Protein AF-0000000069441309 (afdb_homodimer)

Solvent-accessible surface area (backbone atoms only — not comparable to full-atom values): 20338 Å² total; per-residue (Å²): 132,84,80,79,79,76,80,77,79,79,79,78,77,78,77,76,76,78,80,66,86,68,73,79,73,81,70,79,74,77,76,86,63,78,72,79,57,78,90,57,61,67,66,53,83,46,50,44,64,53,27,37,37,83,42,27,72,28,74,64,52,68,68,59,51,33,61,64,66,56,36,69,45,77,42,81,70,35,43,36,28,40,32,31,33,44,27,26,27,89,88,65,45,44,30,44,37,37,42,38,22,31,49,68,35,47,58,69,58,50,48,55,52,42,46,73,74,63,29,51,70,45,83,42,71,58,95,87,38,69,30,33,35,35,32,49,98,60,57,35,16,31,31,37,34,65,44,92,70,10,22,36,35,32,34,21,25,32,76,62,66,81,56,19,54,61,38,15,47,50,55,50,49,54,44,45,69,71,76,90,134,82,75,78,75,76,77,78,82,76,81,77,78,78,76,78,72,80,80,66,86,66,70,77,73,79,66,78,74,76,77,87,62,78,74,80,58,76,87,59,60,74,66,58,79,52,44,47,64,53,29,35,37,86,42,27,73,27,74,63,52,67,68,60,52,32,60,66,67,57,35,68,46,77,42,81,70,35,42,37,27,40,34,33,33,44,26,26,28,88,88,65,45,46,30,45,36,35,41,38,22,31,49,68,36,47,59,68,58,51,47,54,51,42,45,72,74,62,30,51,69,44,82,42,73,58,95,89,36,68,32,33,36,35,33,50,97,60,55,36,16,32,30,37,32,66,44,92,69,10,22,34,36,32,35,21,25,32,75,62,65,81,57,18,54,62,37,14,46,50,55,50,48,53,45,44,70,71,75,89

Nearest PDB structures (foldseek):
  5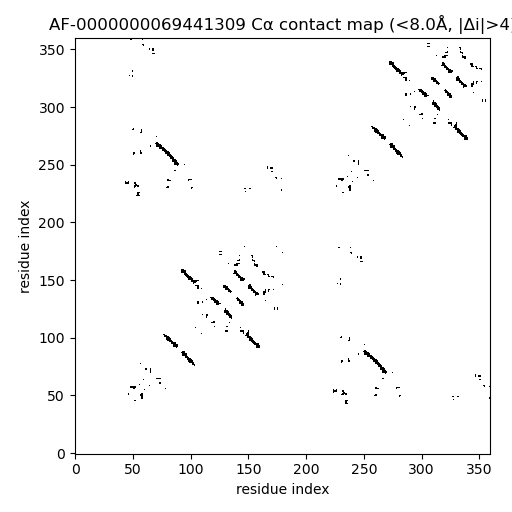kux-assembly1_A  TM=3.269E-01  e=2.178E+00  synthetic construct
  6swd-assembly1_A  TM=4.167E-01  e=4.865E+00  Pyrococcus abyssi GE5
  6th6-assembly1_Ad  TM=4.061E-01  e=5.779E+00  Thermococcus kodakarensis KOD1
  8xcj-assembly1_F  TM=1.817E-01  e=3.867E+00  Escherichia phage Lambda
  5kux-assembly1_A  TM=3.270E-01  e=1.635E+00  synthetic construct

Structure (mmCIF, N/CA/C/O backbone):
data_AF-0000000069441309-model_v1
#
loop_
_entity.id
_entity.type
_entity.pdbx_description
1 polymer 'Lipoprotein LprC'
#
loop_
_atom_site.group_PDB
_atom_site.id
_atom_site.type_symbol
_atom_site.label_atom_id
_atom_site.label_alt_id
_atom_site.label_comp_id
_atom_site.label_asym_id
_atom_site.label_entity_id
_atom_site.label_seq_id
_atom_site.pdbx_PDB_ins_code
_atom_site.Cartn_x
_atom_site.Cartn_y
_atom_site.Cartn_z
_atom_site.occupancy
_atom_site.B_iso_or_equiv
_atom_site.auth_seq_id
_atom_site.auth_comp_id
_atom_site.auth_asym_id
_atom_site.auth_atom_id
_atom_site.pdbx_PDB_model_num
ATOM 1 N N . MET A 1 1 ? -1.212 93.5 16.344 1 28.48 1 MET A N 1
ATOM 2 C CA . MET A 1 1 ? -2.035 92.5 15.727 1 28.48 1 MET A CA 1
ATOM 3 C C . MET A 1 1 ? -1.425 92 14.406 1 28.48 1 MET A C 1
ATOM 5 O O . MET A 1 1 ? -2.127 91.5 13.547 1 28.48 1 MET A O 1
ATOM 9 N N . ARG A 1 2 ? -0.12 92.375 14.188 1 36 2 ARG A N 1
ATOM 10 C CA . ARG A 1 2 ? 0.571 92.188 12.922 1 36 2 ARG A CA 1
ATOM 11 C C . ARG A 1 2 ? 0.601 90.688 12.539 1 36 2 ARG A C 1
ATOM 13 O O . ARG A 1 2 ? 1.015 89.875 13.336 1 36 2 ARG A O 1
ATOM 20 N N . LYS A 1 3 ? -0.136 90.375 11.438 1 36.19 3 LYS A N 1
ATOM 21 C CA . LYS A 1 3 ? -0.518 89.188 10.68 1 36.19 3 LYS A CA 1
ATOM 22 C C . LYS A 1 3 ? 0.705 88.5 10.07 1 36.19 3 LYS A C 1
ATOM 24 O O . LYS A 1 3 ? 1.371 89.062 9.203 1 36.19 3 LYS A O 1
ATOM 29 N N . ILE A 1 4 ? 1.601 87.875 10.938 1 36.09 4 ILE A N 1
ATOM 30 C CA . ILE A 1 4 ? 2.803 87.125 10.602 1 36.09 4 ILE A CA 1
ATOM 31 C C . ILE A 1 4 ? 2.475 86.062 9.539 1 36.09 4 ILE A C 1
ATOM 33 O O . ILE A 1 4 ? 1.644 85.188 9.766 1 36.09 4 ILE A O 1
ATOM 37 N N . PHE A 1 5 ? 2.477 86.375 8.188 1 36.44 5 PHE A N 1
ATOM 38 C CA . PHE A 1 5 ? 2.277 85.625 6.957 1 36.44 5 PHE A CA 1
ATOM 39 C C . PHE A 1 5 ? 3.275 84.5 6.855 1 36.44 5 PHE A C 1
ATOM 41 O O . PHE A 1 5 ? 4.469 84.75 6.637 1 36.44 5 PHE A O 1
ATOM 48 N N . GLY A 1 6 ? 3.303 83.5 7.785 1 34.38 6 GLY A N 1
ATOM 49 C CA . GLY A 1 6 ? 4.246 82.375 7.805 1 34.38 6 GLY A CA 1
ATOM 50 C C . GLY A 1 6 ? 4.27 81.625 6.504 1 34.38 6 GLY A C 1
ATOM 51 O O . GLY A 1 6 ? 3.227 81.188 6.023 1 34.38 6 GLY A O 1
ATOM 52 N N . THR A 1 7 ? 5.133 81.938 5.551 1 37.38 7 THR A N 1
ATOM 53 C CA . THR A 1 7 ? 5.422 81.438 4.23 1 37.38 7 THR A CA 1
ATOM 54 C C . THR A 1 7 ? 5.695 79.938 4.309 1 37.38 7 THR A C 1
ATOM 56 O O . THR A 1 7 ? 6.656 79.5 4.949 1 37.38 7 THR A O 1
ATOM 59 N N . LEU A 1 8 ? 4.672 79 4.422 1 34.06 8 LEU A N 1
ATOM 60 C CA . LEU A 1 8 ? 4.742 77.562 4.488 1 34.06 8 LEU A CA 1
ATOM 61 C C . LEU A 1 8 ? 5.352 77 3.213 1 34.06 8 LEU A C 1
ATOM 63 O O . LEU A 1 8 ? 4.801 77.188 2.123 1 34.06 8 LEU A O 1
ATOM 67 N N . ALA A 1 9 ? 6.688 77 3.057 1 34.69 9 ALA A N 1
ATOM 68 C CA . ALA A 1 9 ? 7.461 76.438 1.959 1 34.69 9 ALA A CA 1
ATOM 69 C C . ALA A 1 9 ? 7.07 75 1.709 1 34.69 9 ALA A C 1
ATOM 71 O O . ALA A 1 9 ? 7.152 74.188 2.613 1 34.69 9 ALA A O 1
ATOM 72 N N . ALA A 1 10 ? 6.199 74.688 0.754 1 33.31 10 ALA A N 1
ATOM 73 C CA . ALA A 1 10 ? 5.645 73.375 0.26 1 33.31 10 ALA A CA 1
ATOM 74 C C . ALA A 1 10 ? 6.727 72.562 -0.369 1 33.31 10 ALA A C 1
ATOM 76 O O . ALA A 1 10 ? 7.332 72.938 -1.374 1 33.31 10 ALA A O 1
ATOM 77 N N . VAL A 1 11 ? 7.602 71.875 0.407 1 33.38 11 VAL A N 1
ATOM 78 C CA . VAL A 1 11 ? 8.617 70.938 -0.04 1 33.38 11 VAL A CA 1
ATOM 79 C C . VAL A 1 11 ? 8.008 69.938 -1.021 1 33.38 11 VAL A C 1
ATOM 81 O O . VAL A 1 11 ? 7.074 69.188 -0.672 1 33.38 11 VAL A O 1
ATOM 84 N N . LEU A 1 12 ? 8.016 70.188 -2.322 1 31.84 12 LEU A N 1
ATOM 85 C CA . LEU A 1 12 ? 7.598 69.375 -3.455 1 31.84 12 LEU A CA 1
ATOM 86 C C . LEU A 1 12 ? 8.406 68.062 -3.523 1 31.84 12 LEU A C 1
ATOM 88 O O . LEU A 1 12 ? 9.586 68.062 -3.865 1 31.84 12 LEU A O 1
ATOM 92 N N . LEU A 1 13 ? 8.273 67.125 -2.523 1 31.86 13 LEU A N 1
ATOM 93 C CA . LEU A 1 13 ? 8.922 65.812 -2.568 1 31.86 13 LEU A CA 1
ATOM 94 C C . LEU A 1 13 ? 8.617 65.125 -3.885 1 31.86 13 LEU A C 1
ATOM 96 O O . LEU A 1 13 ? 7.473 64.75 -4.156 1 31.86 13 LEU A O 1
ATOM 100 N N . LEU A 1 14 ? 9.391 65.375 -4.918 1 29.14 14 LEU A N 1
ATOM 101 C CA . LEU A 1 14 ? 9.414 64.688 -6.223 1 29.14 14 LEU A CA 1
ATOM 102 C C . LEU A 1 14 ? 9.539 63.219 -6.078 1 29.14 14 LEU A C 1
ATOM 104 O O . LEU A 1 14 ? 10.57 62.719 -5.633 1 29.14 14 LEU A O 1
ATOM 108 N N . LEU A 1 15 ? 8.414 62.438 -5.773 1 31.36 15 LEU A N 1
ATOM 109 C CA . LEU A 1 15 ? 8.305 60.969 -5.719 1 31.36 15 LEU A CA 1
ATOM 110 C C . LEU A 1 15 ? 8.719 60.344 -7.047 1 31.36 15 LEU A C 1
ATOM 112 O O . LEU A 1 15 ? 8.016 60.469 -8.047 1 31.36 15 LEU A O 1
ATOM 116 N N . ALA A 1 16 ? 9.93 60.406 -7.457 1 32.41 16 ALA A N 1
ATOM 117 C CA . ALA A 1 16 ? 10.422 59.719 -8.641 1 32.41 16 ALA A CA 1
ATOM 118 C C . ALA A 1 16 ? 9.945 58.281 -8.672 1 32.41 16 ALA A C 1
ATOM 120 O O . ALA A 1 16 ? 10.133 57.531 -7.703 1 32.41 16 ALA A O 1
ATOM 121 N N . ALA A 1 17 ? 8.984 57.906 -9.539 1 33.59 17 ALA A N 1
ATOM 122 C CA . ALA A 1 17 ? 8.312 56.656 -9.859 1 33.59 17 ALA A CA 1
ATOM 123 C C . ALA A 1 17 ? 9.305 55.625 -10.383 1 33.59 17 ALA A C 1
ATOM 125 O O . ALA A 1 17 ? 10.008 55.875 -11.367 1 33.59 17 ALA A O 1
ATOM 126 N N . PRO A 1 18 ? 10.031 54.875 -9.586 1 34.03 18 PRO A N 1
ATOM 127 C CA . PRO A 1 18 ? 10.898 53.844 -10.156 1 34.03 18 PRO A CA 1
ATOM 128 C C . PRO A 1 18 ? 10.211 53.031 -11.242 1 34.03 18 PRO A C 1
ATOM 130 O O . PRO A 1 18 ? 9.023 52.688 -11.117 1 34.03 18 PRO A O 1
ATOM 133 N N . THR A 1 19 ? 10.406 53.312 -12.469 1 34.91 19 THR A N 1
ATOM 134 C CA . THR A 1 19 ? 9.977 52.562 -13.648 1 34.91 19 THR A CA 1
ATOM 135 C C . THR A 1 19 ? 10.367 51.094 -13.523 1 34.91 19 THR A C 1
ATOM 137 O O . THR A 1 19 ? 11.539 50.75 -13.656 1 34.91 19 THR A O 1
ATOM 140 N N . GLY A 1 20 ? 10.039 50.406 -12.438 1 27.98 20 GLY A N 1
ATOM 141 C CA . GLY A 1 20 ? 10.352 49 -12.281 1 27.98 20 GLY A CA 1
ATOM 142 C C . GLY A 1 20 ? 10.031 48.188 -13.516 1 27.98 20 GLY A C 1
ATOM 143 O O . GLY A 1 20 ? 9.25 48.594 -14.367 1 27.98 20 GLY A O 1
ATOM 144 N N . CYS A 1 21 ? 10.898 47.375 -14.023 1 29.73 21 CYS A N 1
ATOM 145 C CA . CYS A 1 21 ? 10.914 46.281 -15.008 1 29.73 21 CYS A CA 1
ATOM 146 C C . CYS A 1 21 ? 9.617 45.469 -14.945 1 29.73 21 CYS A C 1
ATOM 148 O O . CYS A 1 21 ? 9.516 44.531 -14.164 1 29.73 21 CYS A O 1
ATOM 150 N N . ALA A 1 22 ? 8.438 46.031 -14.758 1 28.55 22 ALA A N 1
ATOM 151 C CA . ALA A 1 22 ? 7.238 45.188 -14.742 1 28.55 22 ALA A CA 1
ATOM 152 C C . ALA A 1 22 ? 7.055 44.469 -16.078 1 28.55 22 ALA A C 1
ATOM 154 O O . ALA A 1 22 ? 6.668 45.094 -17.078 1 28.55 22 ALA A O 1
ATOM 155 N N . HIS A 1 23 ? 7.996 43.969 -16.625 1 30.02 23 HIS A N 1
ATOM 156 C CA . HIS A 1 23 ? 7.512 43.281 -17.828 1 30.02 23 HIS A CA 1
ATOM 157 C C . HIS A 1 23 ? 6.305 42.406 -17.5 1 30.02 23 HIS A C 1
ATOM 159 O O . HIS A 1 23 ? 6.285 41.719 -16.484 1 30.02 23 HIS A O 1
ATOM 165 N N . THR A 1 24 ? 5.121 42.75 -18.047 1 29.2 24 THR A N 1
ATOM 166 C CA . THR A 1 24 ? 3.82 42.125 -18.141 1 29.2 24 THR A CA 1
ATOM 167 C C . THR A 1 24 ? 3.975 40.656 -18.641 1 29.2 24 THR A C 1
ATOM 169 O O . THR A 1 24 ? 4.461 40.438 -19.734 1 29.2 24 THR A O 1
ATOM 172 N N . VAL A 1 25 ? 4.668 39.812 -17.969 1 27.02 25 VAL A N 1
ATOM 173 C CA . VAL A 1 25 ? 4.496 38.438 -18.422 1 27.02 25 VAL A CA 1
ATOM 174 C C . VAL A 1 25 ? 3.012 38.125 -18.578 1 27.02 25 VAL A C 1
ATOM 176 O O . VAL A 1 25 ? 2.219 38.375 -17.672 1 27.02 25 VAL A O 1
ATOM 179 N N . ASP A 1 26 ? 2.393 38.219 -19.703 1 27.91 26 ASP A N 1
ATOM 180 C CA . ASP A 1 26 ? 1.064 37.875 -20.188 1 27.91 26 ASP A CA 1
ATOM 181 C C . ASP A 1 26 ? 0.668 36.469 -19.75 1 27.91 26 ASP A C 1
ATOM 183 O O . ASP A 1 26 ? 0.922 35.5 -20.469 1 27.91 26 ASP A O 1
ATOM 187 N N . GLY A 1 27 ? 1.172 35.938 -18.703 1 26.78 27 GLY A N 1
ATOM 188 C CA . GLY A 1 27 ? 0.699 34.594 -18.406 1 26.78 27 GLY A CA 1
ATOM 189 C C . GLY A 1 27 ? -0.802 34.531 -18.188 1 26.78 27 GLY A C 1
ATOM 190 O O . GLY A 1 27 ? -1.372 35.375 -17.484 1 26.78 27 GLY A O 1
ATOM 191 N N . THR A 1 28 ? -1.615 34.188 -19.188 1 26.39 28 THR A N 1
ATOM 192 C CA . THR A 1 28 ? -3.062 34 -19.188 1 26.39 28 THR A CA 1
ATOM 193 C C . THR A 1 28 ? -3.518 33.281 -17.922 1 26.39 28 THR A C 1
ATOM 195 O O . THR A 1 28 ? -3.094 32.156 -17.672 1 26.39 28 THR A O 1
ATOM 198 N N . ALA A 1 29 ? -3.953 33.969 -16.984 1 25.92 29 ALA A N 1
ATOM 199 C CA . ALA A 1 29 ? -4.531 33.5 -15.711 1 25.92 29 ALA A CA 1
ATOM 200 C C . ALA A 1 29 ? -5.773 32.656 -15.953 1 25.92 29 ALA A C 1
ATOM 202 O O . ALA A 1 29 ? -6.75 33.125 -16.547 1 25.92 29 ALA A O 1
ATOM 203 N N . VAL A 1 30 ? -5.645 31.453 -16.375 1 25.25 30 VAL A N 1
ATOM 204 C CA . VAL A 1 30 ? -6.891 30.703 -16.469 1 25.25 30 VAL A CA 1
ATOM 205 C C . VAL A 1 30 ? -7.652 30.812 -15.156 1 25.25 30 VAL A C 1
ATOM 207 O O . VAL A 1 30 ? -7.059 30.734 -14.078 1 25.25 30 VAL A O 1
ATOM 210 N N . ALA A 1 31 ? -8.836 31.375 -15.141 1 22.78 31 ALA A N 1
ATOM 211 C CA . ALA A 1 31 ? -9.836 31.719 -14.133 1 22.78 31 ALA A CA 1
ATOM 212 C C . ALA A 1 31 ? -10.102 30.531 -13.211 1 22.78 31 ALA A C 1
ATOM 214 O O . ALA A 1 31 ? -10.211 29.391 -13.664 1 22.78 31 ALA A O 1
ATOM 215 N N . PRO A 1 32 ? -10.023 30.688 -11.852 1 23.64 32 PRO A N 1
ATOM 216 C CA . PRO A 1 32 ? -10.297 29.75 -10.766 1 23.64 32 PRO A CA 1
ATOM 217 C C . PRO A 1 32 ? -11.688 29.125 -10.859 1 23.64 32 PRO A C 1
ATOM 219 O O . PRO A 1 32 ? -12.023 28.234 -10.07 1 23.64 32 PRO A O 1
ATOM 222 N N . GLY A 1 33 ? -12.719 29.797 -11.359 1 24.39 33 GLY A N 1
ATOM 223 C CA . GLY A 1 33 ? -14.125 29.594 -11.062 1 24.39 33 GLY A CA 1
ATOM 224 C C . GLY A 1 33 ? -14.641 28.234 -11.508 1 24.39 33 GLY A C 1
ATOM 225 O O . GLY A 1 33 ? -15.844 27.969 -11.422 1 24.39 33 GLY A O 1
ATOM 226 N N . GLU A 1 34 ? -14.211 27.719 -12.516 1 28.48 34 GLU A N 1
ATOM 227 C CA . GLU A 1 34 ? -15.281 26.828 -12.961 1 28.48 34 GLU A CA 1
ATOM 228 C C . GLU A 1 34 ? -15.711 25.875 -11.852 1 28.48 34 GLU A C 1
ATOM 230 O O . GLU A 1 34 ? -14.875 25.375 -11.102 1 28.48 34 GLU A O 1
ATOM 235 N N . GLY A 1 35 ? -17 26 -11.43 1 25.3 35 GLY A N 1
ATOM 236 C CA . GLY A 1 35 ? -17.891 25.484 -10.391 1 25.3 35 GLY A CA 1
ATOM 237 C C . GLY A 1 35 ? -17.672 24.016 -10.078 1 25.3 35 GLY A C 1
ATOM 238 O O . GLY A 1 35 ? -17.641 23.188 -10.984 1 25.3 35 GLY A O 1
ATOM 239 N N . LEU A 1 36 ? -16.969 23.812 -9.055 1 27.06 36 LEU A N 1
ATOM 240 C CA . LEU A 1 36 ? -16.891 22.516 -8.414 1 27.06 36 LEU A CA 1
ATOM 241 C C . LEU A 1 36 ? -18.281 21.969 -8.125 1 27.06 36 LEU A C 1
ATOM 243 O O . LEU A 1 36 ? -18.953 22.422 -7.207 1 27.06 36 LEU A O 1
ATOM 247 N N . SER A 1 37 ? -19.219 22 -9.156 1 26.78 37 SER A N 1
ATOM 248 C CA . SER A 1 37 ? -20.578 21.484 -8.961 1 26.78 37 SER A CA 1
ATOM 249 C C . SER A 1 37 ? -20.594 20.359 -7.934 1 26.78 37 SER A C 1
ATOM 251 O O . SER A 1 37 ? -19.594 19.656 -7.758 1 26.78 37 SER A O 1
ATOM 253 N N . SER A 1 38 ? -21.672 20.391 -6.961 1 28.62 38 SER A N 1
ATOM 254 C CA . SER A 1 38 ? -22.219 19.594 -5.879 1 28.62 38 SER A CA 1
ATOM 255 C C . SER A 1 38 ? -22.047 18.094 -6.152 1 28.62 38 SER A C 1
ATOM 257 O O . SER A 1 38 ? -22.125 17.281 -5.23 1 28.62 38 SER A O 1
ATOM 259 N N . ASN A 1 39 ? -22.641 17.734 -7.289 1 28.7 39 ASN A N 1
ATOM 260 C CA . ASN A 1 39 ? -22.641 16.344 -7.699 1 28.7 39 ASN A CA 1
ATOM 261 C C . ASN A 1 39 ? -21.266 15.711 -7.555 1 28.7 39 ASN A C 1
ATOM 263 O O . ASN A 1 39 ? -20.984 14.656 -8.133 1 28.7 39 ASN A O 1
ATOM 267 N N . GLU A 1 40 ? -20.359 16.5 -7.148 1 30.62 40 GLU A N 1
ATOM 268 C CA . GLU A 1 40 ? -18.938 16.266 -6.926 1 30.62 40 GLU A CA 1
ATOM 269 C C . GLU A 1 40 ? -18.703 15.391 -5.703 1 30.62 40 GLU A C 1
ATOM 271 O O . GLU A 1 40 ? -18.406 15.891 -4.617 1 30.62 40 GLU A O 1
ATOM 276 N N . ARG A 1 41 ? -19.875 14.82 -5.375 1 29.05 41 ARG A N 1
ATOM 277 C CA . ARG A 1 41 ? -19.797 13.617 -4.559 1 29.05 41 ARG A CA 1
ATOM 278 C C . ARG A 1 41 ? -18.359 13.102 -4.484 1 29.05 41 ARG A C 1
ATOM 280 O O . ARG A 1 41 ? -17.703 12.914 -5.512 1 29.05 41 ARG A O 1
ATOM 287 N N . GLY A 1 42 ? -17.672 13.477 -3.484 1 29.33 42 GLY A N 1
ATOM 288 C CA . GLY A 1 42 ? -16.312 13.125 -3.096 1 29.33 42 GLY A CA 1
ATOM 289 C C . GLY A 1 42 ? -15.875 11.773 -3.637 1 29.33 42 GLY A C 1
ATOM 290 O O . GLY A 1 42 ? -16.672 10.836 -3.693 1 29.33 42 GLY A O 1
ATOM 291 N N . GLU A 1 43 ? -14.891 11.727 -4.477 1 32.97 43 GLU A N 1
ATOM 292 C CA . GLU A 1 43 ? -14.133 10.656 -5.129 1 32.97 43 GLU A CA 1
ATOM 293 C C . GLU A 1 43 ? -13.898 9.484 -4.18 1 32.97 43 GLU A C 1
ATOM 295 O O . GLU A 1 43 ? -12.867 8.82 -4.254 1 32.97 43 GLU A O 1
ATOM 300 N N . ASN A 1 44 ? -14.383 9.492 -3.1 1 34.75 44 ASN A N 1
ATOM 301 C CA . ASN A 1 44 ? -14.312 8.352 -2.193 1 34.75 44 ASN A CA 1
ATOM 302 C C . ASN A 1 44 ? -14.672 7.047 -2.904 1 34.75 44 ASN A C 1
ATOM 304 O O . ASN A 1 44 ? -14.555 5.965 -2.324 1 34.75 44 ASN A O 1
ATOM 308 N N . ASP A 1 45 ? -15.734 7.18 -3.658 1 40.19 45 ASP A N 1
ATOM 309 C CA . ASP A 1 45 ? -16.109 6.086 -4.551 1 40.19 45 ASP A CA 1
ATOM 310 C C . ASP A 1 45 ? -14.914 5.605 -5.363 1 40.19 45 ASP A C 1
ATOM 312 O O . ASP A 1 45 ? -15.062 4.754 -6.242 1 40.19 45 ASP A O 1
ATOM 316 N N . LYS A 1 46 ? -13.922 6.5 -5.379 1 39.88 46 LYS A N 1
ATOM 317 C CA . LYS A 1 46 ? -12.789 6.395 -6.297 1 39.88 46 LYS A CA 1
ATOM 318 C C . LYS A 1 46 ? -11.805 5.324 -5.836 1 39.88 46 LYS A C 1
ATOM 320 O O . LYS A 1 46 ? -10.727 5.168 -6.414 1 39.88 46 LYS A O 1
ATOM 325 N N . LEU A 1 47 ? -11.727 5.207 -4.504 1 46.44 47 LEU A N 1
ATOM 326 C CA . LEU A 1 47 ? -10.625 4.254 -4.363 1 46.44 47 LEU A CA 1
ATOM 327 C C . LEU A 1 47 ? -10.836 3.047 -5.273 1 46.44 47 LEU A C 1
ATOM 329 O O . LEU A 1 47 ? -11.891 2.408 -5.234 1 46.44 47 LEU A O 1
ATOM 333 N N . ASP A 1 48 ? -10.305 3.176 -6.426 1 57.62 48 ASP A N 1
ATOM 334 C CA . ASP A 1 48 ? -10.281 2.264 -7.566 1 57.62 48 ASP A CA 1
ATOM 335 C C . ASP A 1 48 ? -10.234 0.809 -7.102 1 57.62 48 ASP A C 1
ATOM 337 O O . ASP A 1 48 ? -9.602 0.493 -6.094 1 57.62 48 ASP A O 1
ATOM 341 N N . PRO A 1 49 ? -11.25 0.101 -7.395 1 70.12 49 PRO A N 1
ATOM 342 C CA . PRO A 1 49 ? -11.281 -1.339 -7.133 1 70.12 49 PRO A CA 1
ATOM 343 C C . PRO A 1 49 ? -9.914 -1.997 -7.273 1 70.12 49 PRO A C 1
ATOM 345 O O . PRO A 1 49 ? -9.75 -3.174 -6.941 1 70.12 49 PRO A O 1
ATOM 348 N N . TYR A 1 50 ? -8.883 -1.152 -7.492 1 80.19 50 TYR A N 1
ATOM 349 C CA . TYR A 1 50 ? -7.582 -1.748 -7.77 1 80.19 50 TYR A CA 1
ATOM 350 C C . TYR A 1 50 ? -6.699 -1.728 -6.531 1 80.19 50 TYR A C 1
ATOM 352 O O . TYR A 1 50 ? -5.707 -2.455 -6.457 1 80.19 50 TYR A O 1
ATOM 360 N N . GLY A 1 51 ? -7.105 -0.774 -5.734 1 73.12 51 GLY A N 1
ATOM 361 C CA . GLY A 1 51 ? -6.328 -0.702 -4.508 1 73.12 51 GLY A CA 1
ATOM 362 C C . GLY A 1 51 ? -6.812 -1.663 -3.438 1 73.12 51 GLY A C 1
ATOM 363 O O . GLY A 1 51 ? -6.918 -2.867 -3.68 1 73.12 51 GLY A O 1
ATOM 364 N N . PHE A 1 52 ? -6.957 -1.118 -2.332 1 63.47 52 PHE A N 1
ATOM 365 C CA . PHE A 1 52 ? -7.5 -1.903 -1.23 1 63.47 52 PHE A CA 1
ATOM 366 C C . PHE A 1 52 ? -9 -1.686 -1.099 1 63.47 52 PHE A C 1
ATOM 368 O O . PHE A 1 52 ? -9.469 -0.545 -1.092 1 63.47 52 PHE A O 1
ATOM 375 N N . ALA A 1 53 ? -9.789 -2.746 -1.43 1 59.38 53 ALA A N 1
ATOM 376 C CA . ALA A 1 53 ? -11.234 -2.627 -1.231 1 59.38 53 ALA A CA 1
ATOM 377 C C . ALA A 1 53 ? -11.781 -3.826 -0.462 1 59.38 53 ALA A C 1
ATOM 379 O O . ALA A 1 53 ? -11.352 -4.961 -0.68 1 59.38 53 ALA A O 1
ATOM 380 N N . ASN A 1 54 ? -12.672 -3.506 0.366 1 56.59 54 ASN A N 1
ATOM 381 C CA . ASN A 1 54 ? -13.398 -4.535 1.101 1 56.59 54 ASN A CA 1
ATOM 382 C C . ASN A 1 54 ? -12.453 -5.5 1.805 1 56.59 54 ASN A C 1
ATOM 384 O O . ASN A 1 54 ? -12.633 -6.719 1.731 1 56.59 54 ASN A O 1
ATOM 388 N N . GLY A 1 55 ? -11.344 -5.023 2.357 1 58.59 55 GLY A N 1
ATOM 389 C CA . GLY A 1 55 ? -10.414 -5.84 3.115 1 58.59 55 GLY A CA 1
ATOM 390 C C . GLY A 1 55 ? -9.492 -6.66 2.236 1 58.59 55 GLY A C 1
ATOM 391 O O . GLY A 1 55 ? -8.797 -7.555 2.723 1 58.59 55 GLY A O 1
ATOM 392 N N . GLN A 1 56 ? -9.633 -6.508 1.04 1 64.12 56 GLN A N 1
ATOM 393 C CA . GLN A 1 56 ? -8.836 -7.301 0.104 1 64.12 56 GLN A CA 1
ATOM 394 C C . GLN A 1 56 ? -7.848 -6.422 -0.656 1 64.12 56 GLN A C 1
ATOM 396 O O . GLN A 1 56 ? -8.172 -5.301 -1.042 1 64.12 56 GLN A O 1
ATOM 401 N N . CYS A 1 57 ? -6.707 -7.016 -0.63 1 75.81 57 CYS A N 1
ATOM 402 C CA . CYS A 1 57 ? -5.711 -6.379 -1.486 1 75.81 57 CYS A CA 1
ATOM 403 C C . CYS A 1 57 ? -5.98 -6.688 -2.955 1 75.81 57 CYS A C 1
ATOM 405 O O . CYS A 1 57 ? -5.875 -7.84 -3.381 1 75.81 57 CYS A O 1
ATOM 407 N N . GLY A 1 58 ? -6.332 -5.629 -3.668 1 78.44 58 GLY A N 1
ATOM 408 C CA . GLY A 1 58 ? -6.727 -5.832 -5.051 1 78.44 58 GLY A CA 1
ATOM 409 C C . GLY A 1 58 ? -8.109 -6.438 -5.195 1 78.44 58 GLY A C 1
ATOM 410 O O . GLY A 1 58 ? -8.75 -6.777 -4.199 1 78.44 58 GLY A O 1
ATOM 411 N N . PRO A 1 59 ? -8.516 -6.594 -6.391 1 82.94 59 PRO A N 1
ATOM 412 C CA . PRO A 1 59 ? -9.922 -6.945 -6.598 1 82.94 59 PRO A CA 1
ATOM 413 C C . PRO A 1 59 ? -10.156 -8.453 -6.609 1 82.94 59 PRO A C 1
ATOM 415 O O . PRO A 1 59 ? -11.305 -8.906 -6.617 1 82.94 59 PRO A O 1
ATOM 418 N N . LEU A 1 60 ? -9.102 -9.227 -6.625 1 88.88 60 LEU A N 1
ATOM 419 C CA . LEU A 1 60 ? -9.305 -10.664 -6.707 1 88.88 60 LEU A CA 1
ATOM 420 C C . LEU A 1 60 ? -9.367 -11.281 -5.312 1 88.88 60 LEU A C 1
ATOM 422 O O . LEU A 1 60 ? -8.57 -10.93 -4.438 1 88.88 60 LEU A O 1
ATOM 426 N N . ASP A 1 61 ? -10.305 -12.203 -5.133 1 84.62 61 ASP A N 1
ATOM 427 C CA . ASP A 1 61 ? -10.297 -12.977 -3.895 1 84.62 61 ASP A CA 1
ATOM 428 C C . ASP A 1 61 ? -9.25 -14.086 -3.943 1 84.62 61 ASP A C 1
ATOM 430 O O . ASP A 1 61 ? -8.758 -14.438 -5.02 1 84.62 61 ASP A O 1
ATOM 434 N N . GLU A 1 62 ? -9.016 -14.672 -2.791 1 86.12 62 GLU A N 1
ATOM 435 C CA . GLU A 1 62 ? -7.965 -15.68 -2.709 1 86.12 62 GLU A CA 1
ATOM 436 C C . GLU A 1 62 ? -8.352 -16.938 -3.475 1 86.12 62 GLU A C 1
ATOM 438 O O . GLU A 1 62 ? -7.492 -17.625 -4.043 1 86.12 62 GLU A O 1
ATOM 443 N N . LYS A 1 63 ? -9.664 -17.219 -3.471 1 90.31 63 LYS A N 1
ATOM 444 C CA . LYS A 1 63 ? -10.109 -18.406 -4.207 1 90.31 63 LYS A CA 1
ATOM 445 C C . LYS A 1 63 ? -9.734 -18.297 -5.684 1 90.31 63 LYS A C 1
ATOM 447 O O . LYS A 1 63 ? -9.219 -19.25 -6.27 1 90.31 63 LYS A O 1
ATOM 452 N N . THR A 1 64 ? -10.008 -17.141 -6.238 1 93.44 64 THR A N 1
ATOM 453 C CA . THR A 1 64 ? -9.672 -16.906 -7.641 1 93.44 64 THR A CA 1
ATOM 454 C C . THR A 1 64 ? -8.164 -17.016 -7.859 1 93.44 64 THR A C 1
ATOM 456 O O . THR A 1 64 ? -7.715 -17.578 -8.859 1 93.44 64 THR A O 1
ATOM 459 N N . ILE A 1 65 ? -7.363 -16.484 -6.973 1 95.56 65 ILE A N 1
ATOM 460 C CA . ILE A 1 65 ? -5.906 -16.531 -7.086 1 95.56 65 ILE A CA 1
ATOM 461 C C . ILE A 1 65 ? -5.422 -17.969 -7.035 1 95.56 65 ILE A C 1
ATOM 463 O O . ILE A 1 65 ? -4.695 -18.422 -7.926 1 95.56 65 ILE A O 1
ATOM 467 N N . VAL A 1 66 ? -5.934 -18.719 -6.082 1 95.81 66 VAL A N 1
ATOM 468 C CA . VAL A 1 66 ? -5.539 -20.109 -5.859 1 95.81 66 VAL A CA 1
ATOM 469 C C . VAL A 1 66 ? -5.875 -20.938 -7.09 1 95.81 66 VAL A C 1
ATOM 471 O O . VAL A 1 66 ? -5.047 -21.719 -7.562 1 95.81 66 VAL A O 1
ATOM 474 N N . GLU A 1 67 ? -6.996 -20.781 -7.613 1 96.69 67 GLU A N 1
ATOM 475 C CA . GLU A 1 67 ? -7.418 -21.547 -8.789 1 96.69 67 GLU A CA 1
ATOM 476 C C . GLU A 1 67 ? -6.574 -21.188 -10.008 1 96.69 67 GLU A C 1
ATOM 478 O O . GLU A 1 67 ? -6.199 -22.062 -10.789 1 96.69 67 GLU A O 1
ATOM 483 N N . THR A 1 68 ? -6.301 -19.953 -10.141 1 97.62 68 THR A N 1
ATOM 484 C CA . THR A 1 68 ? -5.574 -19.469 -11.305 1 97.62 68 THR A CA 1
ATOM 485 C C . THR A 1 68 ? -4.156 -20.047 -11.328 1 97.62 68 THR A C 1
ATOM 487 O O . THR A 1 68 ? -3.668 -20.453 -12.383 1 97.62 68 THR A O 1
ATOM 490 N N . VAL A 1 69 ? -3.533 -20.109 -10.156 1 97.94 69 VAL A N 1
ATOM 491 C CA . VAL A 1 69 ? -2.135 -20.531 -10.141 1 97.94 69 VAL A CA 1
ATOM 492 C C . VAL A 1 69 ? -2.041 -22.016 -9.805 1 97.94 69 VAL A C 1
ATOM 494 O O . VAL A 1 69 ? -0.944 -22.562 -9.672 1 97.94 69 VAL A O 1
ATOM 497 N N . LYS A 1 70 ? -3.184 -22.672 -9.625 1 96.81 70 LYS A N 1
ATOM 498 C CA . LYS A 1 70 ? -3.293 -24.094 -9.352 1 96.81 70 LYS A CA 1
ATOM 499 C C . LYS A 1 70 ? -2.598 -24.453 -8.039 1 96.81 70 LYS A C 1
ATOM 501 O O . LYS A 1 70 ? -1.808 -25.406 -7.992 1 96.81 70 LYS A O 1
ATOM 506 N N . ALA A 1 71 ? -2.854 -23.641 -7.105 1 96.62 71 ALA A N 1
ATOM 507 C CA . ALA A 1 71 ? -2.371 -23.922 -5.754 1 96.62 71 ALA A CA 1
ATOM 508 C C . ALA A 1 71 ? -3.42 -24.656 -4.938 1 96.62 71 ALA A C 1
ATOM 510 O O . ALA A 1 71 ? -4.578 -24.766 -5.352 1 96.62 71 ALA A O 1
ATOM 511 N N . ALA A 1 72 ? -2.928 -25.203 -3.836 1 94.06 72 ALA A N 1
ATOM 512 C CA . ALA A 1 72 ? -3.812 -25.875 -2.891 1 94.06 72 ALA A CA 1
ATOM 513 C C . ALA A 1 72 ? -4.082 -25 -1.671 1 94.06 72 ALA A C 1
ATOM 515 O O . ALA A 1 72 ? -5.137 -25.125 -1.039 1 94.06 72 ALA A O 1
ATOM 516 N N . GLN A 1 73 ? -3.17 -24.172 -1.377 1 92.31 73 GLN A N 1
ATOM 517 C CA . GLN A 1 73 ? -3.275 -23.281 -0.231 1 92.31 73 GLN A CA 1
ATOM 518 C C . GLN A 1 73 ? -2.557 -21.953 -0.497 1 92.31 73 GLN A C 1
ATOM 520 O O . GLN A 1 73 ? -1.668 -21.891 -1.349 1 92.31 73 GLN A O 1
ATOM 525 N N . ILE A 1 74 ? -3.012 -20.953 0.159 1 91.94 74 ILE A N 1
ATOM 526 C CA . ILE A 1 74 ? -2.42 -19.625 0.012 1 91.94 74 ILE A CA 1
ATOM 527 C C . ILE A 1 74 ? -2.314 -18.953 1.379 1 91.94 74 ILE A C 1
ATOM 529 O O . ILE A 1 74 ? -3.184 -19.141 2.236 1 91.94 74 ILE A O 1
ATOM 533 N N . TYR A 1 75 ? -1.126 -18.297 1.615 1 82.62 75 TYR A N 1
ATOM 534 C CA . TYR A 1 75 ? -0.892 -17.5 2.822 1 82.62 75 TYR A CA 1
ATOM 535 C C . TYR A 1 75 ? -0.463 -16.078 2.475 1 82.62 75 TYR A C 1
ATOM 537 O O . TYR A 1 75 ? 0.456 -15.883 1.677 1 82.62 75 TYR A O 1
ATOM 545 N N . GLN A 1 76 ? -1.236 -15.133 3.016 1 78.06 76 GLN A N 1
ATOM 546 C CA 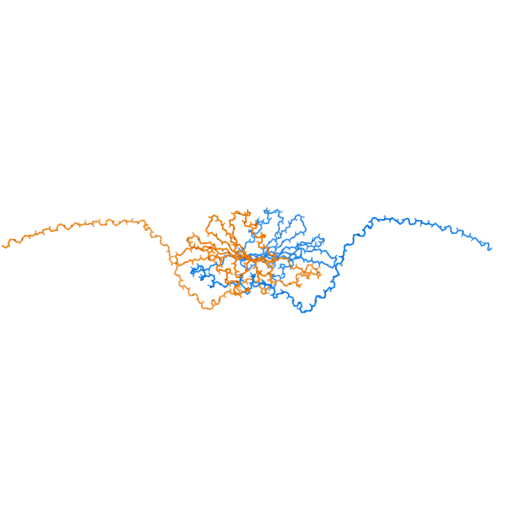. GLN A 1 76 ? -0.82 -13.75 2.822 1 78.06 76 GLN A CA 1
ATOM 547 C C . GLN A 1 76 ? 0.303 -13.375 3.783 1 78.06 76 GLN A C 1
ATOM 549 O O . GLN A 1 76 ? 0.109 -13.367 5 1 78.06 76 GLN A O 1
ATOM 554 N N . ASN A 1 77 ? 1.391 -13.047 3.207 1 71.62 77 ASN A N 1
ATOM 555 C CA . ASN A 1 77 ? 2.58 -12.773 4.004 1 71.62 77 ASN A CA 1
ATOM 556 C C . ASN A 1 77 ? 2.771 -11.281 4.23 1 71.62 77 ASN A C 1
ATOM 558 O O . ASN A 1 77 ? 3.365 -10.867 5.23 1 71.62 77 ASN A O 1
ATOM 562 N N . PHE A 1 78 ? 2.363 -10.617 3.289 1 74.25 78 PHE A N 1
ATOM 563 C CA . PHE A 1 78 ? 2.607 -9.188 3.406 1 74.25 78 PHE A CA 1
ATOM 564 C C . PHE A 1 78 ? 1.466 -8.391 2.787 1 74.25 78 PHE A C 1
ATOM 566 O O . PHE A 1 78 ? 0.951 -8.758 1.728 1 74.25 78 PHE A O 1
ATOM 573 N N . PHE A 1 79 ? 1.091 -7.348 3.527 1 78.56 79 PHE A N 1
ATOM 574 C CA . PHE A 1 79 ? 0.221 -6.309 2.99 1 78.56 79 PHE A CA 1
ATOM 575 C C . PHE A 1 79 ? 0.669 -4.93 3.461 1 78.56 79 PHE A C 1
ATOM 577 O O . PHE A 1 79 ? 1.059 -4.758 4.621 1 78.56 79 PHE A O 1
ATOM 584 N N . GLY A 1 80 ? 0.732 -3.998 2.643 1 78.75 80 GLY A N 1
ATOM 585 C CA . GLY A 1 80 ? 1.112 -2.633 2.973 1 78.75 80 GLY A CA 1
ATOM 586 C C . GLY A 1 80 ? 0.282 -1.591 2.248 1 78.75 80 GLY A C 1
ATOM 587 O O . GLY A 1 80 ? -0.198 -1.833 1.14 1 78.75 80 GLY A O 1
ATOM 588 N N . ALA A 1 81 ? -0.027 -0.498 3.049 1 81.12 81 ALA A N 1
ATOM 589 C CA . ALA A 1 81 ? -0.702 0.661 2.471 1 81.12 81 ALA A CA 1
ATOM 590 C C . ALA A 1 81 ? 0.172 1.908 2.566 1 81.12 81 ALA A C 1
ATOM 592 O O . ALA A 1 81 ? 0.837 2.131 3.58 1 81.12 81 ALA A O 1
ATOM 593 N N . LEU A 1 82 ? 0.213 2.676 1.499 1 85.94 82 LEU A N 1
ATOM 594 C CA . LEU A 1 82 ? 0.944 3.938 1.455 1 85.94 82 LEU A CA 1
ATOM 595 C C . LEU A 1 82 ? 0.11 5.027 0.787 1 85.94 82 LEU A C 1
ATOM 597 O O . LEU A 1 82 ? -0.385 4.84 -0.327 1 85.94 82 LEU A O 1
ATOM 601 N N . CYS A 1 83 ? -0.063 6.141 1.522 1 88.25 83 CYS A N 1
ATOM 602 C CA . CYS A 1 83 ? -0.799 7.281 0.985 1 88.25 83 CYS A CA 1
ATOM 603 C C . CYS A 1 83 ? -0.04 8.578 1.22 1 88.25 83 CYS A C 1
ATOM 605 O O . CYS A 1 83 ? 0.591 8.758 2.264 1 88.25 83 CYS A O 1
ATOM 607 N N . TYR A 1 84 ? -0.11 9.438 0.251 1 88 84 TYR A N 1
ATOM 608 C CA . TYR A 1 84 ? 0.54 10.742 0.308 1 88 84 TYR A CA 1
ATOM 609 C C . TYR A 1 84 ? -0.433 11.852 -0.067 1 88 84 TYR A C 1
ATOM 611 O O . TYR A 1 84 ? -1.133 11.758 -1.078 1 88 84 TYR A O 1
ATOM 619 N N . TRP A 1 85 ? -0.58 12.898 0.8 1 91.06 85 TRP A N 1
ATOM 620 C CA . TRP A 1 85 ? -1.385 14.086 0.537 1 91.06 85 TRP A CA 1
ATOM 621 C C . TRP A 1 85 ? -0.522 15.344 0.552 1 91.06 85 TRP A C 1
ATOM 623 O O . TRP A 1 85 ? 0.522 15.383 1.207 1 91.06 85 TRP A O 1
ATOM 633 N N . VAL A 1 86 ? -0.957 16.297 -0.201 1 91.38 86 VAL A N 1
ATOM 634 C CA . VAL A 1 86 ? -0.519 17.672 -0.019 1 91.38 86 VAL A CA 1
ATOM 635 C C . VAL A 1 86 ? -1.695 18.531 0.437 1 91.38 86 VAL A C 1
ATOM 637 O O . VAL A 1 86 ? -2.768 18.5 -0.172 1 91.38 86 VAL A O 1
ATOM 640 N N . ALA A 1 87 ? -1.457 19.188 1.572 1 95.62 87 ALA A N 1
ATOM 641 C CA . ALA A 1 87 ? -2.461 20.109 2.072 1 95.62 87 ALA A CA 1
ATOM 642 C C . ALA A 1 87 ? -1.939 21.547 2.039 1 95.62 87 ALA A C 1
ATOM 644 O O . ALA A 1 87 ? -0.741 21.781 1.861 1 95.62 87 ALA A O 1
ATOM 645 N N . ALA A 1 88 ? -2.904 22.453 2.045 1 95.12 88 ALA A N 1
ATOM 646 C CA . ALA A 1 88 ? -2.561 23.859 2.115 1 95.12 88 ALA A CA 1
ATOM 647 C C . ALA A 1 88 ? -3.326 24.562 3.238 1 95.12 88 ALA A C 1
ATOM 649 O O . ALA A 1 88 ? -4.516 24.312 3.434 1 95.12 88 ALA A O 1
ATOM 650 N N . ASP A 1 89 ? -2.555 25.375 3.996 1 95.75 89 ASP A N 1
ATOM 651 C CA . ASP A 1 89 ? -3.252 26.156 5.016 1 95.75 89 ASP A CA 1
ATOM 652 C C . ASP A 1 89 ? -3.885 27.406 4.41 1 95.75 89 ASP A C 1
ATOM 654 O O . ASP A 1 89 ? -3.871 27.594 3.193 1 95.75 89 ASP A O 1
ATOM 658 N N . ASP A 1 90 ? -4.527 28.266 5.309 1 94.5 90 ASP A N 1
ATOM 659 C CA . ASP A 1 90 ? -5.277 29.438 4.852 1 94.5 90 ASP A CA 1
ATOM 660 C C . ASP A 1 90 ? -4.359 30.438 4.156 1 94.5 90 ASP A C 1
ATOM 662 O O . ASP A 1 90 ? -4.801 31.188 3.291 1 94.5 90 ASP A O 1
ATOM 666 N N . ALA A 1 91 ? -3.025 30.469 4.477 1 95.81 91 ALA A N 1
ATOM 667 C CA . ALA A 1 91 ? -2.059 31.391 3.891 1 95.81 91 ALA A CA 1
ATOM 668 C C . ALA A 1 91 ? -1.467 30.828 2.602 1 95.81 91 ALA A C 1
ATOM 670 O O . ALA A 1 91 ? -0.677 31.5 1.931 1 95.81 91 ALA A O 1
ATOM 671 N N . GLY A 1 92 ? -1.777 29.609 2.223 1 93.94 92 GLY A N 1
ATOM 672 C CA . GLY A 1 92 ? -1.284 28.984 1.004 1 93.94 92 GLY A CA 1
ATOM 673 C C . GLY A 1 92 ? -0.006 28.188 1.211 1 93.94 92 GLY A C 1
ATOM 674 O O . GLY A 1 92 ? 0.595 27.719 0.248 1 93.94 92 GLY A O 1
ATOM 675 N N . ASN A 1 93 ? 0.403 28.109 2.533 1 95.44 93 ASN A N 1
ATOM 676 C CA . ASN A 1 93 ? 1.588 27.297 2.801 1 95.44 93 ASN A CA 1
ATOM 677 C C . ASN A 1 93 ? 1.289 25.812 2.67 1 95.44 93 ASN A C 1
ATOM 679 O O . ASN A 1 93 ? 0.253 25.328 3.139 1 95.44 93 ASN A O 1
ATOM 683 N N . LEU A 1 94 ? 2.184 25.062 2.115 1 94.12 94 LEU A N 1
ATOM 684 C CA . LEU A 1 94 ? 1.951 23.656 1.803 1 94.12 94 LEU A CA 1
ATOM 685 C C . LEU A 1 94 ? 2.396 22.75 2.955 1 94.12 94 LEU A C 1
ATOM 687 O O . LEU A 1 94 ? 3.316 23.109 3.697 1 94.12 94 LEU A O 1
ATOM 691 N N . ILE A 1 95 ? 1.665 21.688 3.111 1 96.12 95 ILE A N 1
ATOM 692 C CA . ILE A 1 95 ? 1.941 20.656 4.105 1 96.12 95 ILE A CA 1
ATOM 693 C C . ILE A 1 95 ? 1.987 19.281 3.43 1 96.12 95 ILE A C 1
ATOM 695 O O . ILE A 1 95 ? 1.01 18.859 2.811 1 96.12 95 ILE A O 1
ATOM 699 N N . ASP A 1 96 ? 3.111 18.562 3.531 1 93 96 ASP A N 1
ATOM 700 C CA . ASP A 1 96 ? 3.2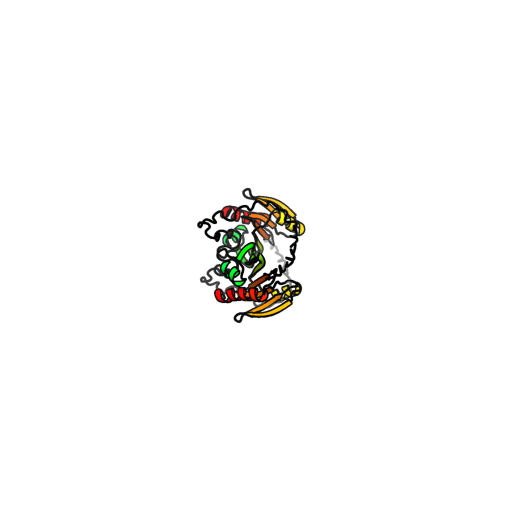36 17.203 3.008 1 93 96 ASP A CA 1
ATOM 701 C C . ASP A 1 96 ? 2.836 16.172 4.059 1 93 96 ASP A C 1
ATOM 703 O O . ASP A 1 96 ? 3.281 16.25 5.207 1 93 96 ASP A O 1
ATOM 707 N N . LEU A 1 97 ? 1.906 15.242 3.65 1 96.31 97 LEU A N 1
ATOM 708 C CA . LEU A 1 97 ? 1.387 14.227 4.559 1 96.31 97 LEU A CA 1
ATOM 709 C C . LEU A 1 97 ? 1.566 12.828 3.973 1 96.31 97 LEU A C 1
ATOM 711 O O . LEU A 1 97 ? 1.204 12.586 2.82 1 96.31 97 LEU A O 1
ATOM 715 N N . LEU A 1 98 ? 2.17 11.914 4.762 1 94.06 98 LEU A N 1
ATOM 716 C CA . LEU A 1 98 ? 2.34 10.531 4.348 1 94.06 98 LEU A CA 1
ATOM 717 C C . LEU A 1 98 ? 1.866 9.57 5.438 1 94.06 98 LEU A C 1
ATOM 719 O O . LEU A 1 98 ? 2.219 9.742 6.609 1 94.06 98 LEU A O 1
ATOM 723 N N . TYR A 1 99 ? 1.056 8.672 5.051 1 94.12 99 TYR A N 1
ATOM 724 C CA . TYR A 1 99 ? 0.621 7.57 5.906 1 94.12 99 TYR A CA 1
ATOM 725 C C . TYR A 1 99 ? 1.125 6.234 5.371 1 94.12 99 TYR A C 1
ATOM 727 O O . TYR A 1 99 ? 1.088 5.988 4.164 1 94.12 99 TYR A O 1
ATOM 735 N N . ALA A 1 100 ? 1.649 5.406 6.281 1 91.69 100 ALA A N 1
ATOM 736 C CA . ALA A 1 100 ? 2.074 4.066 5.883 1 91.69 100 ALA A CA 1
ATOM 737 C C . ALA A 1 100 ? 1.682 3.031 6.934 1 91.69 100 ALA A C 1
ATOM 739 O O . ALA A 1 100 ? 1.81 3.279 8.133 1 91.69 100 ALA A O 1
ATOM 740 N N . TYR A 1 101 ? 1.216 1.965 6.527 1 90.06 101 TYR A N 1
ATOM 741 C CA . TYR A 1 101 ? 1 0.778 7.348 1 90.06 101 TYR A CA 1
ATOM 742 C C . TYR A 1 101 ? 1.635 -0.451 6.711 1 90.06 101 TYR A C 1
ATOM 744 O O . TYR A 1 101 ? 1.488 -0.677 5.508 1 90.06 101 TYR A O 1
ATOM 752 N N . TYR A 1 102 ? 2.32 -1.187 7.547 1 86.94 102 TYR A N 1
ATOM 753 C CA . TYR A 1 102 ? 2.941 -2.43 7.102 1 86.94 102 TYR A CA 1
ATOM 754 C C . TYR A 1 102 ? 2.545 -3.592 8 1 86.94 102 TYR A C 1
ATOM 756 O O . TYR A 1 102 ? 2.969 -3.662 9.156 1 86.94 102 TYR A O 1
ATOM 764 N N . GLU A 1 103 ? 1.791 -4.516 7.453 1 82.62 103 GLU A N 1
ATOM 765 C CA . GLU A 1 103 ? 1.48 -5.742 8.18 1 82.62 103 GLU A CA 1
ATOM 766 C C . GLU A 1 103 ? 2.744 -6.551 8.469 1 82.62 103 GLU A C 1
ATOM 768 O O . GLU A 1 103 ? 3.621 -6.664 7.605 1 82.62 103 GLU A O 1
ATOM 773 N N . GLY A 1 104 ? 2.758 -7.105 9.672 1 81.94 104 GLY A N 1
ATOM 774 C CA . GLY A 1 104 ? 3.955 -7.836 10.062 1 81.94 104 GLY A CA 1
ATOM 775 C C . GLY A 1 104 ? 5.137 -6.93 10.359 1 81.94 104 GLY A C 1
ATOM 776 O O . GLY A 1 104 ? 6.23 -7.406 10.656 1 81.94 104 GLY A O 1
ATOM 777 N N . GLY A 1 105 ? 4.887 -5.641 10.25 1 84.88 105 GLY A N 1
ATOM 778 C CA . GLY A 1 105 ? 5.938 -4.691 10.594 1 84.88 105 GLY A CA 1
ATOM 779 C C . GLY A 1 105 ? 6.352 -4.766 12.055 1 84.88 105 GLY A C 1
ATOM 780 O O . GLY A 1 105 ? 5.559 -5.156 12.914 1 84.88 105 GLY A O 1
ATOM 781 N N . ASP A 1 106 ? 7.629 -4.438 12.188 1 92.25 106 ASP A N 1
ATOM 782 C CA . ASP A 1 106 ? 8.258 -4.387 13.5 1 92.25 106 ASP A CA 1
ATOM 783 C C . ASP A 1 106 ? 8.805 -2.994 13.797 1 92.25 106 ASP A C 1
ATOM 785 O O . ASP A 1 106 ? 9.664 -2.494 13.07 1 92.25 106 ASP A O 1
ATOM 789 N N . VAL A 1 107 ? 8.391 -2.438 14.883 1 95.62 107 VAL A N 1
ATOM 790 C CA . VAL A 1 107 ? 8.727 -1.054 15.195 1 95.62 107 VAL A CA 1
ATOM 791 C C . VAL A 1 107 ? 10.234 -0.916 15.383 1 95.62 107 VAL A C 1
ATOM 793 O O . VAL A 1 107 ? 10.828 0.084 14.969 1 95.62 107 VAL A O 1
ATOM 796 N N . GLU A 1 108 ? 10.891 -1.917 15.969 1 94.56 108 GLU A N 1
ATOM 797 C CA . GLU A 1 108 ? 12.336 -1.835 16.141 1 94.56 108 GLU A CA 1
ATOM 798 C C . GLU A 1 108 ? 13.062 -1.934 14.805 1 94.56 108 GLU A C 1
ATOM 800 O O . GLU A 1 108 ? 14.07 -1.262 14.594 1 94.56 108 GLU A O 1
ATOM 805 N N . ARG A 1 109 ? 12.516 -2.766 14.008 1 92.44 109 ARG A N 1
ATOM 806 C CA . ARG A 1 109 ? 13.07 -2.842 12.656 1 92.44 109 ARG A CA 1
ATOM 807 C C . ARG A 1 109 ? 12.875 -1.526 11.906 1 92.44 109 ARG A C 1
ATOM 809 O O . ARG A 1 109 ? 13.781 -1.063 11.211 1 92.44 109 ARG A O 1
ATOM 816 N N . ASP A 1 110 ? 11.742 -0.984 12.039 1 93.44 110 ASP A N 1
ATOM 817 C CA . ASP A 1 110 ? 11.461 0.303 11.414 1 93.44 110 ASP A CA 1
ATOM 818 C C . ASP A 1 110 ? 12.422 1.381 11.914 1 93.44 110 ASP A C 1
ATOM 820 O O . ASP A 1 110 ? 12.891 2.211 11.141 1 93.44 110 ASP A O 1
ATOM 824 N N . ARG A 1 111 ? 12.758 1.356 13.188 1 95.62 111 ARG A N 1
ATOM 825 C CA . ARG A 1 111 ? 13.68 2.326 13.766 1 95.62 111 ARG A CA 1
ATOM 826 C C . ARG A 1 111 ? 15.078 2.184 13.172 1 95.62 111 A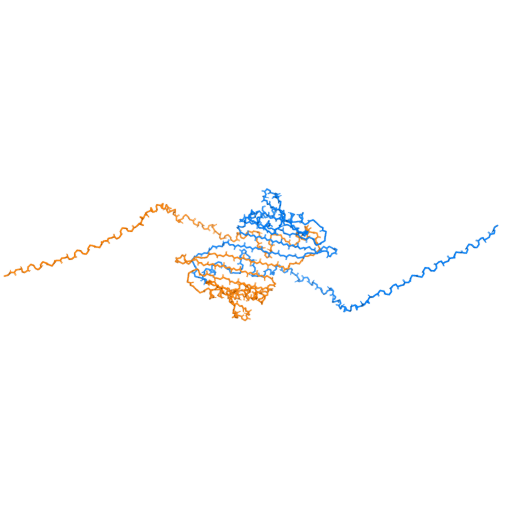RG A C 1
ATOM 828 O O . ARG A 1 111 ? 15.719 3.182 12.836 1 95.62 111 ARG A O 1
ATOM 835 N N . THR A 1 112 ? 15.484 0.988 13.094 1 92.44 112 THR A N 1
ATOM 836 C CA . THR A 1 112 ? 16.797 0.72 12.508 1 92.44 112 THR A CA 1
ATOM 837 C C . THR A 1 112 ? 16.875 1.255 11.086 1 92.44 112 THR A C 1
ATOM 839 O O . THR A 1 112 ? 17.891 1.825 10.68 1 92.44 112 THR A O 1
ATOM 842 N N . SER A 1 113 ? 15.766 1.088 10.391 1 85.88 113 SER A N 1
ATOM 843 C CA . SER A 1 113 ? 15.688 1.604 9.031 1 85.88 113 SER A CA 1
ATOM 844 C C . SER A 1 113 ? 15.773 3.127 9.008 1 85.88 113 SER A C 1
ATOM 846 O O . SER A 1 113 ? 16.5 3.703 8.203 1 85.88 113 SER A O 1
ATOM 848 N N . ALA A 1 114 ? 15.031 3.83 9.852 1 90.12 114 ALA A N 1
ATOM 849 C CA . ALA A 1 114 ? 15.047 5.289 9.93 1 90.12 114 ALA A CA 1
ATOM 850 C C . ALA A 1 114 ? 16.438 5.805 10.266 1 90.12 114 ALA A C 1
ATOM 852 O O . ALA A 1 114 ? 16.922 6.77 9.664 1 90.12 114 ALA A O 1
ATOM 853 N N . ASP A 1 115 ? 17.125 5.105 11.172 1 89.12 115 ASP A N 1
ATOM 854 C CA . ASP A 1 115 ? 18.5 5.465 11.547 1 89.12 115 ASP A CA 1
ATOM 855 C C . ASP A 1 115 ? 19.438 5.332 10.359 1 89.12 115 ASP A C 1
ATOM 857 O O . ASP A 1 115 ? 20.297 6.191 10.141 1 89.12 115 ASP A O 1
ATOM 861 N N . GLY A 1 116 ? 19.25 4.312 9.75 1 84 116 GLY A N 1
ATOM 862 C CA . GLY A 1 116 ? 20.078 4.062 8.586 1 84 116 GLY A CA 1
ATOM 863 C C . GLY A 1 116 ? 19.906 5.105 7.496 1 84 116 GLY A C 1
ATOM 864 O O . GLY A 1 116 ? 20.828 5.332 6.703 1 84 116 GLY A O 1
ATOM 865 N N . MET A 1 117 ? 18.781 5.781 7.449 1 83.5 117 MET A N 1
ATOM 866 C CA . MET A 1 117 ? 18.5 6.836 6.48 1 83.5 117 MET A CA 1
ATOM 867 C C . MET A 1 117 ? 18.953 8.195 7.012 1 83.5 117 MET A C 1
ATOM 869 O O . MET A 1 117 ? 18.719 9.219 6.375 1 83.5 117 MET A O 1
ATOM 873 N N . GLY A 1 118 ? 19.484 8.109 8.234 1 85.56 118 GLY A N 1
ATOM 874 C CA . GLY A 1 118 ? 20.062 9.328 8.789 1 85.56 118 GLY A CA 1
ATOM 875 C C . GLY A 1 118 ? 19.047 10.156 9.562 1 85.56 118 GLY A C 1
ATOM 876 O O . GLY A 1 118 ? 19.297 11.328 9.852 1 85.56 118 GLY A O 1
ATOM 877 N N . GLN A 1 119 ? 17.938 9.547 9.945 1 91.19 119 GLN A N 1
ATOM 878 C CA . GLN A 1 119 ? 16.953 10.266 10.758 1 91.19 119 GLN A CA 1
ATOM 879 C C . GLN A 1 119 ? 17.312 10.211 12.234 1 91.19 119 GLN A C 1
ATOM 881 O O . GLN A 1 119 ? 17.891 9.234 12.703 1 91.19 119 GLN A O 1
ATOM 886 N N . LYS A 1 120 ? 17.078 11.312 12.844 1 95.12 120 LYS A N 1
ATOM 887 C CA . LYS A 1 120 ? 17.141 11.305 14.305 1 95.12 120 LYS A CA 1
ATOM 888 C C . LYS A 1 120 ? 15.883 10.688 14.9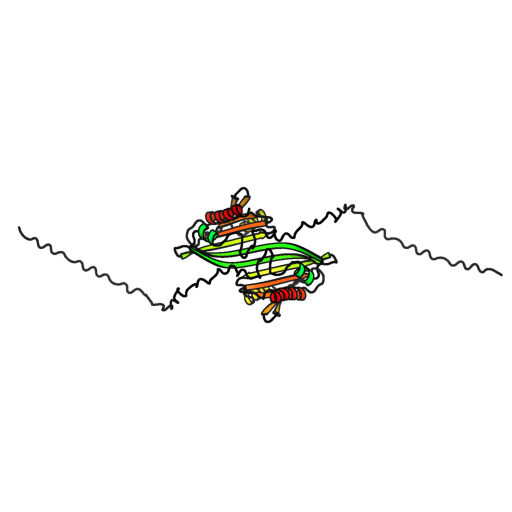06 1 95.12 120 LYS A C 1
ATOM 890 O O . LYS A 1 120 ? 14.773 11.148 14.641 1 95.12 120 LYS A O 1
ATOM 895 N N . THR A 1 121 ? 16.094 9.625 15.766 1 97 121 THR A N 1
ATOM 896 C CA . THR A 1 121 ? 14.945 8.953 16.344 1 97 121 THR A CA 1
ATOM 897 C C . THR A 1 121 ? 14.898 9.148 17.859 1 97 121 THR A C 1
ATOM 899 O O . THR A 1 121 ? 15.922 9.398 18.484 1 97 121 THR A O 1
ATOM 902 N N . ALA A 1 122 ? 13.719 9.172 18.391 1 97 122 ALA A N 1
ATOM 903 C CA . ALA A 1 122 ? 13.492 9.25 19.828 1 97 122 ALA A CA 1
ATOM 904 C C . ALA A 1 122 ? 12.281 8.414 20.234 1 97 122 ALA A C 1
ATOM 906 O O . ALA A 1 122 ? 11.312 8.305 19.484 1 97 122 ALA A O 1
ATOM 907 N N . ASP A 1 123 ? 12.352 7.914 21.5 1 97.19 123 ASP A N 1
ATOM 908 C CA . ASP A 1 123 ? 11.242 7.117 22 1 97.19 123 ASP A CA 1
ATOM 909 C C . ASP A 1 123 ? 10.008 7.984 22.25 1 97.19 123 ASP A C 1
ATOM 911 O O . ASP A 1 123 ? 10.125 9.141 22.672 1 97.19 123 ASP A O 1
ATOM 915 N N . ILE A 1 124 ? 8.922 7.316 22 1 97.38 124 ILE A N 1
ATOM 916 C CA . ILE A 1 124 ? 7.652 7.941 22.359 1 97.38 124 ILE A CA 1
ATOM 917 C C . ILE A 1 124 ? 6.672 6.883 22.859 1 97.38 124 ILE A C 1
ATOM 919 O O . ILE A 1 124 ? 6.812 5.699 22.531 1 97.38 124 ILE A O 1
ATOM 923 N N . THR A 1 125 ? 5.734 7.27 23.734 1 96.31 125 THR A N 1
ATOM 924 C CA . THR A 1 125 ? 4.637 6.414 24.156 1 96.31 125 THR A CA 1
ATOM 925 C C . THR A 1 125 ? 3.293 7.102 23.938 1 96.31 125 THR A C 1
ATOM 927 O O . THR A 1 125 ? 3.076 8.219 24.406 1 96.31 125 THR A O 1
ATOM 930 N N . ILE A 1 126 ? 2.516 6.477 23.156 1 94.88 126 ILE A N 1
ATOM 931 C CA . ILE A 1 126 ? 1.171 6.98 22.906 1 94.88 126 ILE A CA 1
ATOM 932 C C . ILE A 1 126 ? 0.139 5.961 23.375 1 94.88 126 ILE A C 1
ATOM 934 O O . ILE A 1 126 ? 0.013 4.883 22.797 1 94.88 126 ILE A O 1
ATOM 938 N N . ASN A 1 127 ? -0.661 6.344 24.391 1 91.19 127 ASN A N 1
ATOM 939 C CA . ASN A 1 127 ? -1.674 5.457 24.953 1 91.19 127 ASN A CA 1
ATOM 940 C C . ASN A 1 127 ? -1.108 4.066 25.219 1 91.19 127 ASN A C 1
ATOM 942 O O . ASN A 1 127 ? -1.646 3.066 24.75 1 91.19 127 ASN A O 1
ATOM 946 N N . SER A 1 128 ? 0.039 3.977 25.812 1 90.12 128 SER A N 1
ATOM 947 C CA . SER A 1 128 ? 0.69 2.768 26.312 1 90.12 128 SER A CA 1
ATOM 948 C C . SER A 1 128 ? 1.343 1.986 25.172 1 90.12 128 SER A C 1
ATOM 950 O O . SER A 1 128 ? 1.792 0.855 25.375 1 90.12 128 SER A O 1
ATOM 952 N N . ARG A 1 129 ? 1.343 2.568 24 1 93.25 129 ARG A N 1
ATOM 953 C CA . ARG A 1 129 ? 2.049 1.975 22.875 1 93.25 129 ARG A CA 1
ATOM 954 C C . ARG A 1 129 ? 3.432 2.596 22.703 1 93.25 129 ARG A C 1
ATOM 956 O O . ARG A 1 129 ? 3.553 3.795 22.438 1 93.25 129 ARG A O 1
ATOM 963 N N . LYS A 1 130 ? 4.371 1.683 22.797 1 96.12 130 LYS A N 1
ATOM 964 C CA . LYS A 1 130 ? 5.742 2.16 22.625 1 96.12 130 LYS A CA 1
ATOM 965 C C . LYS A 1 130 ? 6.121 2.238 21.141 1 96.12 130 LYS A C 1
ATOM 967 O O . LYS A 1 130 ? 5.918 1.28 20.391 1 96.12 130 LYS A O 1
ATOM 972 N N . GLY A 1 131 ? 6.551 3.451 20.797 1 97.81 131 GLY A N 1
ATOM 973 C CA . GLY A 1 131 ? 7.031 3.703 19.438 1 97.81 131 GLY A CA 1
ATOM 974 C C . GLY A 1 131 ? 8.195 4.676 19.391 1 97.81 131 GLY A C 1
ATOM 975 O O . GLY A 1 131 ? 8.992 4.746 20.328 1 97.81 131 GLY A O 1
ATOM 976 N N . PHE A 1 132 ? 8.297 5.32 18.172 1 98.25 132 PHE A N 1
ATOM 977 C CA . PHE A 1 132 ? 9.383 6.293 18.078 1 98.25 132 PHE A CA 1
ATOM 978 C C . PHE A 1 132 ? 9.016 7.43 17.141 1 98.25 132 PHE A C 1
ATOM 980 O O . PHE A 1 132 ? 8.102 7.293 16.328 1 98.25 132 PHE A O 1
ATOM 987 N N . THR A 1 133 ? 9.664 8.578 17.344 1 98 133 THR A N 1
ATOM 988 C CA . THR A 1 133 ? 9.641 9.688 16.391 1 98 133 THR A CA 1
ATOM 989 C C . THR A 1 133 ? 10.883 9.664 15.508 1 98 133 THR A C 1
ATOM 991 O O . THR A 1 133 ? 11.914 9.094 15.883 1 98 133 THR A O 1
ATOM 994 N N . SER A 1 134 ? 10.703 10.156 14.273 1 96.94 134 SER A N 1
ATOM 995 C CA . SER A 1 134 ? 11.828 10.312 13.352 1 96.94 134 SER A CA 1
ATOM 996 C C . SER A 1 134 ? 11.828 11.695 12.711 1 96.94 134 SER A C 1
ATOM 998 O O . SER A 1 134 ? 10.766 12.219 12.359 1 96.94 134 SER A O 1
ATOM 1000 N N . SER A 1 135 ? 13.023 12.375 12.664 1 94.62 135 SER A N 1
ATOM 1001 C CA . SER A 1 135 ? 13.164 13.688 12.047 1 94.62 135 SER A CA 1
ATOM 1002 C C . SER A 1 135 ? 14.438 13.781 11.219 1 94.62 135 SER A C 1
ATOM 1004 O O . SER A 1 135 ? 15.469 13.203 11.578 1 94.62 135 SER A O 1
ATOM 1006 N N . GLY A 1 136 ? 14.242 14.398 9.938 1 77.81 136 GLY A N 1
ATOM 1007 C CA . GLY A 1 136 ? 15.414 14.648 9.109 1 77.81 136 GLY A CA 1
ATOM 1008 C C . GLY A 1 136 ? 15.773 16.109 9.016 1 77.81 136 GLY A C 1
ATOM 1009 O O . GLY A 1 136 ? 15.258 16.938 9.773 1 77.81 136 GLY A O 1
ATOM 1010 N N . PRO A 1 137 ? 16.75 16.406 8.094 1 73.75 137 PRO A N 1
ATOM 1011 C CA . PRO A 1 137 ? 17.234 17.797 7.988 1 73.75 137 PRO A CA 1
ATOM 1012 C C . PRO A 1 137 ? 16.125 18.781 7.637 1 73.75 137 PRO A C 1
ATOM 1014 O O . PRO A 1 137 ? 16.219 19.953 7.969 1 73.75 137 PRO A O 1
ATOM 1017 N N . GLY A 1 138 ? 15.102 18.391 7.223 1 76.25 138 GLY A N 1
ATOM 1018 C CA . GLY A 1 138 ? 13.969 19.266 6.93 1 76.25 138 GLY A CA 1
ATOM 1019 C C . GLY A 1 138 ? 12.977 19.359 8.07 1 76.25 138 GLY A C 1
ATOM 1020 O O . GLY A 1 138 ? 13.352 19.203 9.242 1 76.25 138 GLY A O 1
ATOM 1021 N N . SER A 1 139 ? 11.938 19.938 7.895 1 86.5 139 SER A N 1
ATOM 1022 C CA . SER A 1 139 ? 10.93 20.203 8.914 1 86.5 139 SER A CA 1
ATOM 1023 C C . SER A 1 139 ? 9.961 19.031 9.055 1 86.5 139 SER A C 1
ATOM 1025 O O . SER A 1 139 ? 8.922 19.156 9.711 1 86.5 139 SER A O 1
ATOM 1027 N N . GLY A 1 140 ? 10.406 17.922 8.477 1 95.06 140 GLY A N 1
ATOM 1028 C CA . GLY A 1 140 ? 9.5 16.781 8.539 1 95.06 140 GLY A CA 1
ATOM 1029 C C . GLY A 1 140 ? 9.664 15.961 9.797 1 95.06 140 GLY A C 1
ATOM 1030 O O . GLY A 1 140 ? 10.742 15.953 10.406 1 95.06 140 GLY A O 1
ATOM 1031 N N . CYS A 1 141 ? 8.633 15.297 10.211 1 97.56 141 CYS A N 1
ATOM 1032 C CA . CYS A 1 141 ? 8.633 14.43 11.383 1 97.56 141 CYS A CA 1
ATOM 1033 C C . CYS A 1 141 ? 7.723 13.227 11.172 1 97.56 141 CYS A C 1
ATOM 1035 O O . CYS A 1 141 ? 6.633 13.359 10.609 1 97.56 141 CYS A O 1
ATOM 1037 N N . GLY A 1 142 ? 8.211 12.07 11.625 1 97.81 142 GLY A N 1
ATOM 1038 C CA . GLY A 1 142 ? 7.434 10.844 11.586 1 97.81 142 GLY A CA 1
ATOM 1039 C C . GLY A 1 142 ? 7.172 10.258 12.969 1 97.81 142 GLY A C 1
ATOM 1040 O O . GLY A 1 142 ? 8 10.391 13.867 1 97.81 142 GLY A O 1
ATOM 1041 N N . VAL A 1 143 ? 6 9.641 13.125 1 98.19 143 VAL A N 1
ATOM 1042 C CA . VAL A 1 143 ? 5.664 8.867 14.32 1 98.19 143 VAL A CA 1
ATOM 1043 C C . VAL A 1 143 ? 5.25 7.453 13.922 1 98.19 143 VAL A C 1
ATOM 1045 O O . VAL A 1 143 ? 4.336 7.27 13.125 1 98.19 143 VAL A O 1
ATOM 1048 N N . THR A 1 144 ? 5.973 6.5 14.484 1 97.88 144 THR A N 1
ATOM 1049 C CA . THR A 1 144 ? 5.738 5.09 14.18 1 97.88 144 THR A CA 1
ATOM 1050 C C . THR A 1 144 ? 5.375 4.32 15.445 1 97.88 144 THR A C 1
ATOM 1052 O O . THR A 1 144 ? 6.062 4.43 16.469 1 97.88 144 THR A O 1
ATOM 1055 N N . VAL A 1 145 ? 4.285 3.574 15.422 1 96.75 145 VAL A N 1
ATOM 1056 C CA . VAL A 1 145 ? 3.822 2.777 16.547 1 96.75 145 VAL A CA 1
ATOM 1057 C C . VAL A 1 145 ? 3.369 1.404 16.062 1 96.75 145 VAL A C 1
ATOM 1059 O O . VAL A 1 145 ? 3.094 1.22 14.875 1 96.75 145 VAL A O 1
ATOM 1062 N N . PRO A 1 146 ? 3.332 0.47 17.078 1 93.88 146 PRO A N 1
ATOM 1063 C CA . PRO A 1 146 ? 2.697 -0.797 16.703 1 93.88 146 PRO A CA 1
ATOM 1064 C C . PRO A 1 146 ? 1.198 -0.652 16.453 1 93.88 146 PRO A C 1
ATOM 1066 O O . PRO A 1 146 ? 0.519 0.104 17.156 1 93.88 146 PRO A O 1
ATOM 1069 N N . ALA A 1 147 ? 0.733 -1.319 15.484 1 88.88 147 ALA A N 1
ATOM 1070 C CA . ALA A 1 147 ? -0.691 -1.338 15.164 1 88.88 147 ALA A CA 1
ATOM 1071 C C . ALA A 1 147 ? -1.118 -2.711 14.648 1 88.88 147 ALA A C 1
ATOM 1073 O O . ALA A 1 147 ? -0.636 -3.168 13.609 1 88.88 147 ALA A O 1
ATOM 1074 N N . GLY A 1 148 ? -2.08 -3.336 15.328 1 82.81 148 GLY A N 1
ATOM 1075 C CA . GLY A 1 148 ? -2.422 -4.703 14.969 1 82.81 148 GLY A CA 1
ATOM 1076 C C . GLY A 1 148 ? -1.23 -5.641 14.992 1 82.81 148 GLY A C 1
ATOM 1077 O O . GLY A 1 148 ? -0.508 -5.711 15.992 1 82.81 148 GLY A O 1
ATOM 1078 N N . THR A 1 149 ? -1.048 -6.277 13.844 1 83.44 149 THR A N 1
ATOM 1079 C CA . THR A 1 149 ? 0.074 -7.203 13.727 1 83.44 149 THR A CA 1
ATOM 1080 C C . THR A 1 149 ? 1.249 -6.547 13.008 1 83.44 149 THR A C 1
ATOM 1082 O O . THR A 1 149 ? 2.156 -7.23 12.539 1 83.44 149 THR A O 1
ATOM 1085 N N . GLY A 1 150 ? 1.079 -5.242 12.914 1 89.75 150 GLY A N 1
ATOM 1086 C CA . GLY A 1 150 ? 2.119 -4.539 12.18 1 89.75 150 GLY A CA 1
ATOM 1087 C C . GLY A 1 150 ? 2.502 -3.215 12.805 1 89.75 150 GLY A C 1
ATOM 1088 O O . GLY A 1 150 ? 2.516 -3.084 14.031 1 89.75 150 GLY A O 1
ATOM 1089 N N . SER A 1 151 ? 2.973 -2.303 11.906 1 93.06 151 SER A N 1
ATOM 1090 C CA . SER A 1 151 ? 3.359 -0.96 12.328 1 93.06 151 SER A CA 1
ATOM 1091 C C . SER A 1 151 ? 2.75 0.103 11.422 1 93.06 151 SER A C 1
ATOM 1093 O O . SER A 1 151 ? 2.539 -0.137 10.234 1 93.06 151 SER A O 1
ATOM 1095 N N . LEU A 1 152 ? 2.432 1.205 12.031 1 94 152 LEU A N 1
ATOM 1096 C CA . LEU A 1 152 ? 1.941 2.326 11.234 1 94 152 LEU A CA 1
ATOM 1097 C C . LEU A 1 152 ? 2.795 3.568 11.469 1 94 152 LEU A C 1
ATOM 1099 O O . LEU A 1 152 ? 3.395 3.727 12.531 1 94 152 LEU A O 1
ATOM 1103 N N . THR A 1 153 ? 2.869 4.414 10.445 1 96 153 THR A N 1
ATOM 1104 C CA . THR A 1 153 ? 3.625 5.66 10.508 1 96 153 THR A CA 1
ATOM 1105 C C . THR A 1 153 ? 2.818 6.812 9.906 1 96 153 THR A C 1
ATOM 1107 O O . THR A 1 153 ? 2.225 6.672 8.836 1 96 153 THR A O 1
ATOM 1110 N N . TRP A 1 154 ? 2.791 7.91 10.648 1 97.19 154 TRP A N 1
ATOM 1111 C CA . TRP A 1 154 ? 2.434 9.203 10.062 1 97.19 154 TRP A CA 1
ATOM 1112 C C . TRP A 1 154 ? 3.662 10.094 9.914 1 97.19 154 TRP A C 1
ATOM 1114 O O . TRP A 1 154 ? 4.422 10.273 10.867 1 97.19 154 TRP A O 1
ATOM 1124 N N . TRP A 1 155 ? 3.814 10.625 8.727 1 96.31 155 TRP A N 1
ATOM 1125 C CA . TRP A 1 155 ? 4.832 11.633 8.461 1 96.31 155 TRP A CA 1
ATOM 1126 C C . TRP A 1 155 ? 4.191 12.961 8.07 1 96.31 155 TRP A C 1
ATOM 1128 O O . TRP A 1 155 ? 3.324 13.008 7.195 1 96.31 155 TRP A O 1
ATOM 1138 N N . VAL A 1 156 ? 4.633 14.07 8.734 1 97.56 156 VAL A N 1
ATOM 1139 C CA . VAL A 1 156 ? 4.133 15.414 8.461 1 97.56 156 VAL A CA 1
ATOM 1140 C C . VAL A 1 156 ? 5.301 16.359 8.227 1 97.56 156 VAL A C 1
ATOM 1142 O O . VAL A 1 156 ? 6.312 16.297 8.93 1 97.56 156 VAL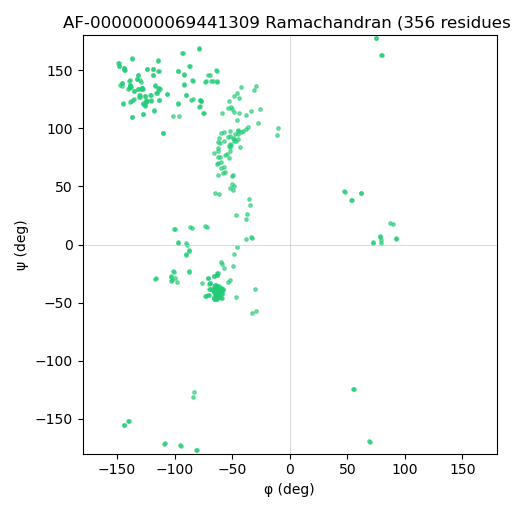 A O 1
ATOM 1145 N N . GLN A 1 157 ? 5.184 17.172 7.18 1 96.31 157 GLN A N 1
ATOM 1146 C CA . GLN A 1 157 ? 6.18 18.203 6.93 1 96.31 157 GLN A CA 1
ATOM 1147 C C . GLN A 1 157 ? 5.52 19.516 6.527 1 96.31 157 GLN A C 1
ATOM 1149 O O . GLN A 1 157 ? 5.02 19.656 5.41 1 96.31 157 GLN A O 1
ATOM 1154 N N . TYR A 1 158 ? 5.578 20.516 7.438 1 95.94 158 TYR A N 1
ATOM 1155 C CA . TYR A 1 158 ? 5.23 21.875 7.051 1 95.94 158 TYR A CA 1
ATOM 1156 C C . TYR A 1 158 ? 6.363 22.531 6.258 1 95.94 158 TYR A C 1
ATOM 1158 O O . TYR A 1 158 ? 7.492 22.625 6.742 1 95.94 158 TYR A O 1
ATOM 1166 N N . ARG A 1 159 ? 6.043 22.953 5.113 1 92.94 159 ARG A N 1
ATOM 1167 C CA . ARG A 1 159 ? 7.086 23.578 4.309 1 92.94 159 ARG A CA 1
ATOM 1168 C C . ARG A 1 159 ? 7.469 24.953 4.879 1 92.94 159 ARG A C 1
ATOM 1170 O O . ARG A 1 159 ? 8.578 25.438 4.641 1 92.94 159 ARG A O 1
ATOM 1177 N N . LYS A 1 160 ? 6.543 25.531 5.48 1 93.44 160 LYS A N 1
ATOM 1178 C CA . LYS A 1 160 ? 6.777 26.766 6.219 1 93.44 160 LYS A CA 1
ATOM 1179 C C . LYS A 1 160 ? 6.031 26.766 7.551 1 93.44 160 LYS A C 1
ATOM 1181 O O . LYS A 1 160 ? 4.82 26.547 7.59 1 93.44 160 LYS A O 1
ATOM 1186 N N . GLY A 1 161 ? 6.902 26.938 8.578 1 89.88 161 GLY A N 1
ATOM 1187 C CA . GLY A 1 161 ? 6.293 27.016 9.898 1 89.88 161 GLY A CA 1
ATOM 1188 C C . GLY A 1 161 ? 5.703 25.703 10.367 1 89.88 161 GLY A C 1
ATOM 1189 O O . GLY A 1 161 ? 6.113 24.625 9.906 1 89.88 161 GLY A O 1
ATOM 1190 N N . GLY A 1 162 ? 4.914 25.672 11.5 1 92.25 162 GLY A N 1
ATOM 1191 C CA . GLY A 1 162 ? 4.184 24.531 12.047 1 92.25 162 GLY A CA 1
ATOM 1192 C C . GLY A 1 162 ? 5.062 23.594 12.844 1 92.25 162 GLY A C 1
ATOM 1193 O O . GLY A 1 162 ? 6.293 23.672 12.781 1 92.25 162 GLY A O 1
ATOM 1194 N N . ASP A 1 163 ? 4.441 22.812 13.578 1 95.62 163 ASP A N 1
ATOM 1195 C CA . ASP A 1 163 ? 5.098 21.781 14.375 1 95.62 163 ASP A CA 1
ATOM 1196 C C . ASP A 1 163 ? 4.789 20.375 13.828 1 95.62 163 ASP A C 1
ATOM 1198 O O . ASP A 1 163 ? 3.832 19.734 14.273 1 95.62 163 ASP A O 1
ATOM 1202 N N . SER A 1 164 ? 5.719 19.906 13.016 1 97.56 164 SER A N 1
ATOM 1203 C CA . SER A 1 164 ? 5.492 18.656 12.312 1 97.56 164 SER A CA 1
ATOM 1204 C C . SER A 1 164 ? 5.402 17.484 13.281 1 97.56 164 SER A C 1
ATOM 1206 O O . SER A 1 164 ? 4.594 16.562 13.086 1 97.56 164 SER A O 1
ATOM 1208 N N . CYS A 1 165 ? 6.164 17.531 14.344 1 96.88 165 CYS A N 1
ATOM 1209 C CA . CYS A 1 165 ? 6.164 16.422 15.297 1 96.88 165 CYS A CA 1
ATOM 1210 C C . CYS A 1 165 ? 4.859 16.375 16.078 1 96.88 165 CYS A C 1
ATOM 1212 O O . CYS A 1 165 ? 4.285 15.312 16.281 1 96.88 165 CYS A O 1
ATOM 1214 N N . ALA A 1 166 ? 4.434 17.516 16.484 1 97.12 166 ALA A N 1
ATOM 1215 C CA . ALA A 1 166 ? 3.17 17.578 17.219 1 97.12 166 ALA A CA 1
ATOM 1216 C C . ALA A 1 166 ? 2.008 17.125 16.344 1 97.12 166 ALA A C 1
ATOM 1218 O O . ALA A 1 166 ? 1.107 16.422 16.812 1 97.12 166 ALA A O 1
ATOM 1219 N N . ALA A 1 167 ? 2.053 17.547 15.109 1 98 167 ALA A N 1
ATOM 1220 C CA . ALA A 1 167 ? 0.983 17.156 14.188 1 98 167 ALA A CA 1
ATOM 1221 C C . ALA A 1 167 ? 0.987 15.656 13.938 1 98 167 ALA A C 1
ATOM 1223 O O . ALA A 1 167 ? -0.062 15.008 13.984 1 98 167 ALA A O 1
ATOM 1224 N N . ALA A 1 168 ? 2.115 15.07 13.672 1 98.12 168 ALA A N 1
ATOM 1225 C CA . ALA A 1 168 ? 2.223 13.633 13.445 1 98.12 168 ALA A CA 1
ATOM 1226 C C . ALA A 1 168 ? 1.739 12.852 14.656 1 98.12 168 ALA A C 1
ATOM 1228 O O . ALA A 1 168 ? 1.013 11.859 14.523 1 98.12 168 ALA A O 1
ATOM 1229 N N . ARG A 1 169 ? 2.121 13.32 15.82 1 97.81 169 ARG A N 1
ATOM 1230 C CA . ARG A 1 169 ? 1.693 12.672 17.047 1 97.81 169 ARG A CA 1
ATOM 1231 C C . ARG A 1 169 ? 0.175 12.703 17.188 1 97.81 169 ARG A C 1
ATOM 1233 O O . ARG A 1 169 ? -0.443 11.695 17.531 1 97.81 169 ARG A O 1
ATOM 1240 N N . GLN A 1 170 ? -0.347 13.812 16.906 1 97.81 170 GLN A N 1
ATOM 1241 C CA . GLN A 1 170 ? -1.792 13.953 17.047 1 97.81 170 GLN A CA 1
ATOM 1242 C C . GLN A 1 170 ? -2.531 13.047 16.062 1 97.81 170 GLN A C 1
ATOM 1244 O O . GLN A 1 170 ? -3.576 12.484 16.391 1 97.81 170 GLN A O 1
ATOM 1249 N N . LEU A 1 171 ? -2.018 12.906 14.891 1 97.12 171 LEU A N 1
ATOM 1250 C CA . LEU A 1 171 ? -2.631 12.023 13.914 1 97.12 171 LEU A CA 1
ATOM 1251 C C . LEU A 1 171 ? -2.584 10.57 14.383 1 97.12 171 LEU A C 1
ATOM 1253 O O . LEU A 1 171 ? -3.57 9.844 14.258 1 97.12 171 LEU A O 1
ATOM 1257 N N . VAL A 1 172 ? -1.493 10.172 14.977 1 96.69 172 VAL A N 1
ATOM 1258 C CA . VAL A 1 172 ? -1.379 8.82 15.508 1 96.69 172 VAL A CA 1
ATOM 1259 C C . VAL A 1 172 ? -2.328 8.648 16.688 1 96.69 172 VAL A C 1
ATOM 1261 O O . VAL A 1 172 ? -2.973 7.609 16.844 1 96.69 172 VAL A O 1
ATOM 1264 N N . GLU A 1 173 ? -2.445 9.656 17.516 1 96.06 173 GLU A N 1
ATOM 1265 C CA . GLU A 1 173 ? -3.34 9.594 18.672 1 96.06 173 GLU A CA 1
ATOM 1266 C C . GLU A 1 173 ? -4.789 9.414 18.234 1 96.06 173 GLU A C 1
ATOM 1268 O O . GLU A 1 173 ? -5.543 8.664 18.859 1 96.06 173 GLU A O 1
ATOM 1273 N N . HIS A 1 174 ? -5.141 10.102 17.141 1 94.75 174 HIS A N 1
ATOM 1274 C CA . HIS A 1 174 ? -6.5 9.922 16.625 1 94.75 174 HIS A CA 1
ATOM 1275 C C . HIS A 1 174 ? -6.754 8.469 16.25 1 94.75 174 HIS A C 1
ATOM 1277 O O . HIS A 1 174 ? -7.848 7.945 16.469 1 94.75 174 HIS A O 1
ATOM 1283 N N . ILE A 1 175 ? -5.734 7.824 15.703 1 91.44 175 ILE A N 1
ATOM 1284 C CA . ILE A 1 175 ? -5.898 6.445 15.258 1 91.44 175 ILE A CA 1
ATOM 1285 C C . ILE A 1 175 ? -5.973 5.516 16.469 1 91.44 175 ILE A C 1
ATOM 1287 O O . ILE A 1 175 ? -6.855 4.656 16.547 1 91.44 175 ILE A O 1
ATOM 1291 N N . VAL A 1 176 ? -5.117 5.719 17.438 1 88.69 176 VAL A N 1
ATOM 1292 C CA . VAL A 1 176 ? -5.047 4.855 18.609 1 88.69 176 VAL A CA 1
ATOM 1293 C C . VAL A 1 176 ? -6.332 4.984 19.422 1 88.69 176 VAL A C 1
ATOM 1295 O O . VAL A 1 176 ? -6.797 4.012 20.016 1 88.69 176 VAL A O 1
ATOM 1298 N N . GLN A 1 177 ? -6.934 6.062 19.328 1 85.31 177 GLN A N 1
ATOM 1299 C CA . GLN A 1 177 ? -8.125 6.32 20.125 1 85.31 177 GLN A CA 1
ATOM 1300 C C . GLN A 1 177 ? -9.383 5.812 19.422 1 85.31 177 GLN A C 1
ATOM 1302 O O . GLN A 1 177 ? -10.391 5.535 20.062 1 85.31 177 GLN A O 1
ATOM 1307 N N . THR A 1 178 ? -9.258 5.715 18.109 1 78.56 178 THR A N 1
ATOM 1308 C CA . THR A 1 178 ? -10.469 5.363 17.375 1 78.56 178 THR A CA 1
ATOM 1309 C C . THR A 1 178 ? -10.445 3.893 16.969 1 78.56 178 THR A C 1
ATOM 1311 O O . THR A 1 178 ? -11.5 3.262 16.844 1 78.56 178 THR A O 1
ATOM 1314 N N . VAL A 1 179 ? -9.234 3.418 16.75 1 67.19 179 VAL A N 1
ATOM 1315 C CA . VAL A 1 179 ? -9.188 2.074 16.188 1 67.19 179 VAL A CA 1
ATOM 1316 C C . VAL A 1 179 ? -8.508 1.121 17.172 1 67.19 179 VAL A C 1
ATOM 1318 O O . VAL A 1 179 ? -8.734 -0.091 17.109 1 67.19 179 VAL A O 1
ATOM 1321 N N . LEU A 1 180 ? -7.648 1.747 17.922 1 58.47 180 LEU A N 1
ATOM 1322 C CA . LEU A 1 180 ? -6.879 0.885 18.812 1 58.47 180 LEU A CA 1
ATOM 1323 C C . LEU A 1 180 ? -7.48 0.87 20.219 1 58.47 180 LEU A C 1
ATOM 1325 O O . LEU A 1 180 ? -8.055 1.866 20.656 1 58.47 180 LEU A O 1
ATOM 1329 N N . MET B 1 1 ? 11.273 -97.062 -14.125 1 29.98 1 MET B N 1
ATOM 1330 C CA . MET B 1 1 ? 10.484 -95.938 -13.68 1 29.98 1 MET B CA 1
ATOM 1331 C C . MET B 1 1 ? 11.359 -94.938 -12.938 1 29.98 1 MET B C 1
ATOM 1333 O O . MET B 1 1 ? 11.281 -94.812 -11.719 1 29.98 1 MET B O 1
ATOM 1337 N N . ARG B 1 2 ? 12.594 -94.875 -13.281 1 36.5 2 ARG B N 1
ATOM 1338 C CA . ARG B 1 2 ? 13.727 -94.188 -12.711 1 36.5 2 ARG B CA 1
ATOM 1339 C C . ARG B 1 2 ? 13.477 -92.688 -12.695 1 36.5 2 ARG B C 1
ATOM 1341 O O . ARG B 1 2 ? 13.352 -92.062 -13.758 1 36.5 2 ARG B O 1
ATOM 1348 N N . LYS B 1 3 ? 12.844 -92.25 -11.602 1 36.97 3 LYS B N 1
ATOM 1349 C CA . LYS B 1 3 ? 12.312 -90.938 -11.242 1 36.97 3 LYS B CA 1
ATOM 1350 C C . LYS B 1 3 ? 13.422 -89.875 -11.172 1 36.97 3 LYS B C 1
ATOM 1352 O O . LYS B 1 3 ? 14.375 -90 -10.398 1 36.97 3 LYS B O 1
ATOM 1357 N N . ILE B 1 4 ? 13.883 -89.438 -12.312 1 36.66 4 ILE B N 1
ATOM 1358 C CA . ILE B 1 4 ? 14.844 -88.375 -12.586 1 36.66 4 ILE B CA 1
ATOM 1359 C C . ILE B 1 4 ? 14.539 -87.188 -11.711 1 36.66 4 ILE B C 1
ATOM 1361 O O . ILE B 1 4 ? 13.469 -86.562 -11.812 1 36.66 4 ILE B O 1
ATOM 1365 N N . PHE B 1 5 ? 14.984 -87.062 -10.406 1 36.31 5 PHE B N 1
ATOM 1366 C CA . PHE B 1 5 ? 14.883 -86.125 -9.336 1 36.31 5 PHE B CA 1
ATOM 1367 C C . PHE B 1 5 ? 15.523 -84.812 -9.742 1 36.31 5 PHE B C 1
ATOM 1369 O O . PHE B 1 5 ? 16.75 -84.688 -9.828 1 36.31 5 PHE B O 1
ATOM 1376 N N . GLY B 1 6 ? 15.07 -84.125 -10.805 1 34.59 6 GLY B N 1
ATOM 1377 C CA . GLY B 1 6 ? 15.656 -82.875 -11.297 1 34.59 6 GLY B CA 1
ATOM 1378 C C . GLY B 1 6 ? 15.797 -81.812 -10.227 1 34.59 6 GLY B C 1
ATOM 1379 O O . GLY B 1 6 ? 14.805 -81.438 -9.594 1 34.59 6 GLY B O 1
ATOM 1380 N N . THR B 1 7 ? 16.844 -81.812 -9.453 1 37.97 7 THR B N 1
ATOM 1381 C CA . THR B 1 7 ? 17.219 -80.938 -8.328 1 37.97 7 THR B CA 1
ATOM 1382 C C . THR B 1 7 ? 17.25 -79.438 -8.758 1 37.97 7 THR B C 1
ATOM 1384 O O . THR B 1 7 ? 18.109 -79.062 -9.539 1 37.97 7 THR B O 1
ATOM 1387 N N . LEU B 1 8 ? 16.156 -78.812 -9.188 1 35.34 8 LEU B N 1
ATOM 1388 C CA . LEU B 1 8 ? 16.234 -77.438 -9.609 1 35.34 8 LEU B CA 1
ATOM 1389 C C . LEU B 1 8 ? 16.781 -76.562 -8.492 1 35.34 8 LEU B C 1
ATOM 1391 O O . LEU B 1 8 ? 16.281 -76.562 -7.375 1 35.34 8 LEU B O 1
ATOM 1395 N N . ALA B 1 9 ? 18.062 -76.25 -8.461 1 35.12 9 ALA B N 1
ATOM 1396 C CA . ALA B 1 9 ? 18.875 -75.312 -7.648 1 35.12 9 ALA B CA 1
ATOM 1397 C C . ALA B 1 9 ? 18.234 -73.938 -7.535 1 35.12 9 ALA B C 1
ATOM 1399 O O . ALA B 1 9 ? 18.031 -73.25 -8.547 1 35.12 9 ALA B O 1
ATOM 1400 N N . ALA B 1 10 ? 17.375 -73.625 -6.566 1 33.06 10 ALA B N 1
ATOM 1401 C CA . ALA B 1 10 ? 16.672 -72.438 -6.246 1 33.06 10 ALA B CA 1
ATOM 1402 C C . ALA B 1 10 ? 17.641 -71.312 -5.918 1 33.06 10 ALA B C 1
ATOM 1404 O O . ALA B 1 10 ? 18.453 -71.438 -4.996 1 33.06 10 ALA B O 1
ATOM 1405 N N . VAL B 1 11 ? 18.141 -70.5 -6.902 1 33.38 11 VAL B N 1
ATOM 1406 C CA . VAL B 1 11 ? 18.984 -69.312 -6.793 1 33.38 11 VAL B CA 1
ATOM 1407 C C . VAL B 1 11 ? 18.406 -68.375 -5.758 1 33.38 11 VAL B C 1
ATOM 1409 O O . VAL B 1 11 ? 17.281 -67.875 -5.93 1 33.38 11 VAL B O 1
ATOM 1412 N N . LEU B 1 12 ? 18.719 -68.438 -4.449 1 31.53 12 LEU B N 1
ATOM 1413 C CA . LEU B 1 12 ? 18.344 -67.625 -3.312 1 31.53 12 LEU B CA 1
ATOM 1414 C C . LEU B 1 12 ? 18.844 -66.188 -3.502 1 31.53 12 LEU B C 1
ATOM 1416 O O . LEU B 1 12 ? 20.047 -65.938 -3.422 1 31.53 12 LEU B O 1
ATOM 1420 N N . LEU B 1 13 ? 18.266 -65.375 -4.461 1 31.83 13 LEU B N 1
ATOM 1421 C CA . LEU B 1 13 ? 18.594 -63.969 -4.633 1 31.83 13 LEU B CA 1
ATOM 1422 C C . LEU B 1 13 ? 18.484 -63.219 -3.307 1 31.83 13 LEU B C 1
ATOM 1424 O O . LEU B 1 13 ? 17.391 -63.062 -2.748 1 31.83 13 LEU B O 1
ATOM 1428 N N . LEU B 1 14 ? 19.5 -63.25 -2.488 1 28.97 14 LEU B N 1
ATOM 1429 C CA . LEU B 1 14 ? 19.688 -62.5 -1.243 1 28.97 14 LEU B CA 1
ATOM 1430 C C . LEU B 1 14 ? 19.484 -61 -1.466 1 28.97 14 LEU B C 1
ATOM 1432 O O . LEU B 1 14 ? 20.312 -60.375 -2.109 1 28.97 14 LEU B O 1
ATOM 1436 N N . LEU B 1 15 ? 18.25 -60.469 -1.641 1 30.95 15 LEU B N 1
ATOM 1437 C CA . LEU B 1 15 ? 17.953 -59.062 -1.744 1 30.95 15 LEU B CA 1
ATOM 1438 C C . LEU B 1 15 ? 18.469 -58.312 -0.521 1 30.95 15 LEU B C 1
ATOM 1440 O O . LEU B 1 15 ? 18 -58.531 0.597 1 30.95 15 LEU B O 1
ATOM 1444 N N . ALA B 1 16 ? 19.703 -58.031 -0.393 1 32.12 16 ALA B N 1
ATOM 1445 C CA . ALA B 1 16 ? 20.328 -57.188 0.608 1 32.12 16 ALA B CA 1
ATOM 1446 C C . ALA B 1 16 ? 19.547 -55.906 0.8 1 32.12 16 ALA B C 1
ATOM 1448 O O . ALA B 1 16 ? 19.344 -55.125 -0.15 1 32.12 16 ALA B O 1
ATOM 1449 N N . ALA B 1 17 ? 18.703 -55.812 1.792 1 33.06 17 ALA B N 1
ATOM 1450 C CA . ALA B 1 17 ? 17.875 -54.656 2.217 1 33.06 17 ALA B CA 1
ATOM 1451 C C . ALA B 1 17 ? 18.75 -53.469 2.627 1 33.06 17 ALA B C 1
ATOM 1453 O O . ALA B 1 17 ? 19.641 -53.625 3.459 1 33.06 17 ALA B O 1
ATOM 1454 N N . PRO B 1 18 ? 19.109 -52.531 1.784 1 34.22 18 PRO B N 1
ATOM 1455 C CA . PRO B 1 18 ? 19.875 -51.375 2.242 1 34.22 18 PRO B CA 1
ATOM 1456 C C . PRO B 1 18 ? 19.328 -50.781 3.545 1 34.22 18 PRO B C 1
ATOM 1458 O O . PRO B 1 18 ? 18.109 -50.688 3.729 1 34.22 18 PRO B O 1
ATOM 1461 N N . THR B 1 19 ? 19.828 -51.125 4.656 1 34.62 19 THR B N 1
ATOM 1462 C CA . THR B 1 19 ? 19.562 -50.531 5.969 1 34.62 19 THR B CA 1
ATOM 1463 C C . THR B 1 19 ? 19.672 -49 5.922 1 34.62 19 THR B C 1
ATOM 1465 O O . THR B 1 19 ? 20.781 -48.469 5.855 1 34.62 19 THR B O 1
ATOM 1468 N N . GLY B 1 20 ? 19.047 -48.312 5.008 1 28.12 20 GLY B N 1
ATOM 1469 C CA . GLY B 1 20 ? 19.094 -46.875 4.957 1 28.12 20 GLY B CA 1
ATOM 1470 C C . GLY B 1 20 ? 18.953 -46.219 6.32 1 28.12 20 GLY B C 1
ATOM 1471 O O . GLY B 1 20 ? 18.5 -46.844 7.273 1 28.12 20 GLY B O 1
ATOM 1472 N N . CYS B 1 21 ? 19.734 -45.219 6.684 1 30.69 21 CYS B N 1
ATOM 1473 C CA . CYS B 1 21 ? 19.812 -44.219 7.75 1 30.69 21 CYS B CA 1
ATOM 1474 C C . CYS B 1 21 ? 18.406 -43.781 8.188 1 30.69 21 CYS B C 1
ATOM 1476 O O . CYS B 1 21 ? 17.859 -42.812 7.648 1 30.69 21 CYS B O 1
ATOM 1478 N N . ALA B 1 22 ? 17.438 -44.562 8.188 1 29.38 22 ALA B N 1
ATOM 1479 C CA . ALA B 1 22 ? 16.172 -44 8.602 1 29.38 22 ALA B CA 1
ATOM 1480 C C . ALA B 1 22 ? 16.203 -43.562 10.07 1 29.38 22 ALA B C 1
ATOM 1482 O O . ALA B 1 22 ? 16.203 -44.406 10.969 1 29.38 22 ALA B O 1
ATOM 1483 N N . HIS B 1 23 ? 17.188 -42.938 10.492 1 30.5 23 HIS B N 1
ATOM 1484 C CA . HIS B 1 23 ? 16.953 -42.531 11.867 1 30.5 23 HIS B CA 1
ATOM 1485 C C . HIS B 1 23 ? 15.555 -41.969 12.039 1 30.5 23 HIS B C 1
ATOM 1487 O O . HIS B 1 23 ? 15.07 -41.219 11.188 1 30.5 23 HIS B O 1
ATOM 1493 N N . THR B 1 24 ? 14.742 -42.656 12.773 1 29.66 24 THR B N 1
ATOM 1494 C CA . THR B 1 24 ? 13.43 -42.312 13.305 1 29.66 24 THR B CA 1
ATOM 1495 C C . THR B 1 24 ? 13.461 -40.969 14 1 29.66 24 THR B C 1
ATOM 1497 O O . THR B 1 24 ? 14.18 -40.781 14.984 1 29.66 24 THR B O 1
ATOM 1500 N N . VAL B 1 25 ? 13.805 -39.875 13.375 1 28.27 25 VAL B N 1
ATOM 1501 C CA . VAL B 1 25 ? 13.531 -38.625 14.086 1 28.27 25 VAL B CA 1
ATOM 1502 C C . VAL B 1 25 ? 12.125 -38.656 14.68 1 28.27 25 VAL B C 1
ATOM 1504 O O . VAL B 1 25 ? 11.164 -39.031 13.992 1 28.27 25 VAL B O 1
ATOM 1507 N N . ASP B 1 26 ? 11.945 -39.094 15.852 1 29.25 26 ASP B N 1
ATOM 1508 C CA . ASP B 1 26 ? 10.781 -39.031 16.734 1 29.25 26 ASP B CA 1
ATOM 1509 C C . ASP B 1 26 ? 10.047 -37.719 16.609 1 29.25 26 ASP B C 1
ATOM 1511 O O . ASP B 1 26 ? 10.383 -36.75 17.312 1 29.25 26 ASP B O 1
ATOM 1515 N N . GLY B 1 27 ? 10.109 -37.062 15.531 1 27.06 27 GLY B N 1
ATOM 1516 C CA . GLY B 1 27 ? 9.359 -35.844 15.492 1 27.06 27 GLY B CA 1
ATOM 1517 C C . GLY B 1 27 ? 7.879 -36.031 15.781 1 27.06 27 GLY B C 1
ATOM 1518 O O . GLY B 1 27 ? 7.234 -36.906 15.211 1 27.06 27 GLY B O 1
ATOM 1519 N N . THR B 1 28 ? 7.453 -35.969 17.047 1 26.92 28 THR B N 1
ATOM 1520 C CA . THR B 1 28 ? 6.062 -36 17.484 1 26.92 28 THR B CA 1
ATOM 1521 C C . THR B 1 28 ? 5.168 -35.25 16.484 1 26.92 28 THR B C 1
ATOM 1523 O O . THR B 1 28 ? 5.375 -34.062 16.219 1 26.92 28 THR B O 1
ATOM 1526 N N . ALA B 1 29 ? 4.535 -35.969 15.695 1 26.17 29 ALA B N 1
ATOM 1527 C CA . ALA B 1 29 ? 3.545 -35.5 14.719 1 26.17 29 ALA B CA 1
ATOM 1528 C C . ALA B 1 29 ? 2.391 -34.781 15.406 1 26.17 29 ALA B C 1
ATOM 1530 O O . ALA B 1 29 ? 1.696 -35.375 16.25 1 26.17 29 ALA B O 1
ATOM 1531 N N . VAL B 1 30 ? 2.561 -33.625 15.93 1 25.58 30 VAL B N 1
ATOM 1532 C CA . VAL B 1 30 ? 1.338 -33.031 16.438 1 25.58 30 VAL B CA 1
ATOM 1533 C C . VAL B 1 30 ? 0.243 -33.094 15.375 1 25.58 30 VAL B C 1
ATOM 1535 O O . VAL B 1 30 ? 0.495 -32.844 14.188 1 25.58 30 VAL B O 1
ATOM 1538 N N . ALA B 1 31 ? -0.812 -33.812 15.641 1 22.95 31 ALA B N 1
ATOM 1539 C CA . ALA B 1 31 ? -2.02 -34.156 14.883 1 22.95 31 ALA B CA 1
ATOM 1540 C C . ALA B 1 31 ? -2.574 -32.906 14.18 1 22.95 31 ALA B C 1
ATOM 1542 O O . ALA B 1 31 ? -2.635 -31.828 14.773 1 22.95 31 ALA B O 1
ATOM 1543 N N . PRO B 1 32 ? -2.807 -32.906 12.812 1 23.58 32 PRO B N 1
ATOM 1544 C CA . PRO B 1 32 ? -3.432 -31.906 11.961 1 23.58 32 PRO B CA 1
ATOM 1545 C C . PRO B 1 32 ? -4.805 -31.469 12.469 1 23.58 32 PRO B C 1
ATOM 1547 O O . PRO B 1 32 ? -5.426 -30.578 11.898 1 23.58 32 PRO B O 1
ATOM 1550 N N . GLY B 1 33 ? -5.566 -32.312 13.133 1 24.28 33 GLY B N 1
ATOM 1551 C CA . GLY B 1 33 ? -7.02 -32.281 13.242 1 24.28 33 GLY B CA 1
ATOM 1552 C C . GLY B 1 33 ? -7.523 -31.031 13.945 1 24.28 33 GLY B C 1
ATOM 1553 O O . GLY B 1 33 ? -8.719 -30.891 14.203 1 24.28 33 GLY B O 1
ATOM 1554 N N . GLU B 1 34 ? -6.895 -30.562 14.859 1 28.23 34 GLU B N 1
ATOM 1555 C CA . GLU B 1 34 ? -7.859 -29.844 15.68 1 28.23 34 GLU B CA 1
ATOM 1556 C C . GLU B 1 34 ? -8.672 -28.859 14.836 1 28.23 34 GLU B C 1
ATOM 1558 O O . GLU B 1 34 ? -8.133 -28.219 13.93 1 28.23 34 GLU B O 1
ATOM 1563 N N . GLY B 1 35 ? -10.039 -29.016 14.883 1 25.03 35 GLY B N 1
ATOM 1564 C CA . GLY B 1 35 ? -11.242 -28.578 14.195 1 25.03 35 GLY B CA 1
ATOM 1565 C C . GLY B 1 35 ? -11.227 -27.109 13.844 1 25.03 35 GLY B C 1
ATOM 1566 O O . GLY B 1 35 ? -10.953 -26.266 14.695 1 25.03 35 GLY B O 1
ATOM 1567 N N . LEU B 1 36 ? -10.859 -26.859 12.656 1 26.86 36 LEU B N 1
ATOM 1568 C CA . LEU B 1 36 ? -11.07 -25.562 12.039 1 26.86 36 LEU B CA 1
ATOM 1569 C C . LEU B 1 36 ? -12.516 -25.094 12.211 1 26.86 36 LEU B C 1
ATOM 1571 O O . LEU B 1 36 ? -13.414 -25.609 11.539 1 26.86 36 LEU B O 1
ATOM 1575 N N . SER B 1 37 ? -13.062 -25.203 13.477 1 26.77 37 SER B N 1
ATOM 1576 C CA . SER B 1 37 ? -14.453 -24.812 13.703 1 26.77 37 SER B CA 1
ATOM 1577 C C . SER B 1 37 ? -14.875 -23.688 12.766 1 26.77 37 SER B C 1
ATOM 1579 O O . SER B 1 37 ? -14.047 -22.891 12.336 1 26.77 37 SER B O 1
ATOM 1581 N N . SER B 1 38 ? -16.125 -23.844 12.102 1 28.91 38 SER B N 1
ATOM 1582 C CA . SER B 1 38 ? -17.062 -23.109 11.25 1 28.91 38 SER B CA 1
ATOM 1583 C C . SER B 1 38 ? -17 -21.625 11.523 1 28.91 38 SER B C 1
ATOM 1585 O O . SER B 1 38 ? -17.422 -20.812 10.695 1 28.91 38 SER B O 1
ATOM 1587 N N . ASN B 1 39 ? -17.234 -21.312 12.789 1 28.31 39 ASN B N 1
ATOM 1588 C CA . ASN B 1 39 ? -17.281 -19.938 13.266 1 28.31 39 ASN B CA 1
ATOM 1589 C C . ASN B 1 39 ? -16.078 -19.141 12.773 1 28.31 39 ASN B C 1
ATOM 1591 O O . ASN B 1 39 ? -15.805 -18.047 13.289 1 28.31 39 ASN B O 1
ATOM 1595 N N . GLU B 1 40 ? -15.172 -19.844 12.18 1 29.98 40 GLU B N 1
ATOM 1596 C CA . GLU B 1 40 ? -13.93 -19.281 11.656 1 29.98 40 GLU B CA 1
ATOM 1597 C C . GLU B 1 40 ? -14.172 -18.469 10.391 1 29.98 40 GLU B C 1
ATOM 1599 O O . GLU B 1 40 ? -14.016 -18.969 9.281 1 29.98 40 GLU B O 1
ATOM 1604 N N . ARG B 1 41 ? -15.492 -18.188 10.273 1 28.39 41 ARG B N 1
ATOM 1605 C CA . ARG B 1 41 ? -15.883 -17.062 9.445 1 28.39 41 ARG B CA 1
ATOM 1606 C C . ARG B 1 41 ? -14.672 -16.219 9.039 1 28.39 41 ARG B C 1
ATOM 1608 O O . ARG B 1 41 ? -13.836 -15.875 9.891 1 28.39 41 ARG B O 1
ATOM 1615 N N . GLY B 1 42 ? -14.172 -16.375 7.887 1 29.3 42 GLY B N 1
ATOM 1616 C CA . GLY B 1 42 ? -13.094 -15.758 7.133 1 29.3 42 GLY B CA 1
ATOM 1617 C C . GLY B 1 42 ? -12.828 -14.32 7.531 1 29.3 42 GLY B C 1
ATOM 1618 O O . GLY B 1 42 ? -13.758 -13.531 7.68 1 29.3 42 GLY B O 1
ATOM 1619 N N . GLU B 1 43 ? -11.805 -13.984 8.258 1 33.16 43 GLU B N 1
ATOM 1620 C CA . GLU B 1 43 ? -11.234 -12.75 8.789 1 33.16 43 GLU B CA 1
ATOM 1621 C C . GLU B 1 43 ? -11.359 -11.609 7.789 1 33.16 43 GLU B C 1
ATOM 1623 O O . GLU B 1 43 ? -10.492 -11.43 6.93 1 33.16 43 GLU B O 1
ATOM 1628 N N . ASN B 1 44 ? -12.141 -11.594 6.926 1 35.12 44 ASN B N 1
ATOM 1629 C CA . ASN B 1 44 ? -12.477 -10.352 6.246 1 35.12 44 ASN B CA 1
ATOM 1630 C C . ASN B 1 44 ? -12.328 -9.148 7.176 1 35.12 44 ASN B C 1
ATOM 1632 O O . ASN B 1 44 ? -12.453 -8 6.738 1 35.12 44 ASN B O 1
ATOM 1636 N N . ASP B 1 45 ? -12.719 -9.422 8.375 1 40.03 45 ASP B N 1
ATOM 1637 C CA . ASP B 1 45 ? -12.578 -8.523 9.516 1 40.03 45 ASP B CA 1
ATOM 1638 C C . ASP B 1 45 ? -11.117 -8.141 9.734 1 40.03 45 ASP B C 1
ATOM 1640 O O . ASP B 1 45 ? -10.781 -7.492 10.727 1 40.03 45 ASP B O 1
ATOM 1644 N N . LYS B 1 46 ? -10.281 -8.984 9.172 1 39.41 46 LYS B N 1
ATOM 1645 C CA . LYS B 1 46 ? -8.859 -8.859 9.492 1 39.41 46 LYS B CA 1
ATOM 1646 C C . LYS B 1 46 ? -8.266 -7.594 8.867 1 39.41 46 LYS B C 1
ATOM 1648 O O . LYS B 1 46 ? -7.07 -7.34 8.992 1 39.41 46 LYS B O 1
ATOM 1653 N N . LEU B 1 47 ? -8.789 -7.258 7.68 1 46.06 47 LEU B N 1
ATOM 1654 C CA . LEU B 1 47 ? -8.031 -6.102 7.219 1 46.06 47 LEU B CA 1
ATOM 1655 C C . LEU B 1 47 ? -7.984 -5.016 8.289 1 46.06 47 LEU B C 1
ATOM 1657 O O . LEU B 1 47 ? -9.031 -4.547 8.742 1 46.06 47 LEU B O 1
ATOM 1661 N N . ASP B 1 48 ? -6.965 -5.125 9 1 57.5 48 ASP B N 1
ATOM 1662 C CA . ASP B 1 48 ? -6.652 -4.211 10.094 1 57.5 48 ASP B CA 1
ATOM 1663 C C . ASP B 1 48 ? -7.035 -2.775 9.734 1 57.5 48 ASP B C 1
ATOM 1665 O O . ASP B 1 48 ? -6.859 -2.348 8.594 1 57.5 48 ASP B O 1
ATOM 1669 N N . PRO B 1 49 ? -7.992 -2.281 10.367 1 70 49 PRO B N 1
ATOM 1670 C CA . PRO B 1 49 ? -8.406 -0.888 10.18 1 70 49 PRO B CA 1
ATOM 1671 C C . PRO B 1 49 ? -7.23 0.041 9.883 1 70 49 PRO B C 1
ATOM 1673 O O . PRO B 1 49 ? -7.434 1.209 9.547 1 70 49 PRO B O 1
ATOM 1676 N N . TYR B 1 50 ? -6.035 -0.561 9.703 1 80.44 50 TYR B N 1
ATOM 1677 C CA . TYR B 1 50 ? -4.883 0.321 9.562 1 80.44 50 TYR B CA 1
ATOM 1678 C C . TYR B 1 50 ? -4.469 0.451 8.102 1 80.44 50 TYR B C 1
ATOM 1680 O O . TYR B 1 50 ? -3.738 1.375 7.738 1 80.44 50 TYR B O 1
ATOM 1688 N N . GLY B 1 51 ? -4.898 -0.574 7.457 1 73.25 51 GLY B N 1
ATOM 1689 C CA . GLY B 1 51 ? -4.562 -0.524 6.043 1 73.25 51 GLY B CA 1
ATOM 1690 C C . GLY B 1 51 ? -5.543 0.3 5.227 1 73.25 51 GLY B C 1
ATOM 1691 O O . GLY B 1 51 ? -5.754 1.48 5.512 1 73.25 51 GLY B O 1
ATOM 1692 N N . PHE B 1 52 ? -6.004 -0.292 4.25 1 62.41 52 PHE B N 1
ATOM 1693 C CA . PHE B 1 52 ? -7.016 0.352 3.422 1 62.41 52 PHE B CA 1
ATOM 1694 C C . PHE B 1 52 ? -8.406 -0.175 3.754 1 62.41 52 PHE B C 1
ATOM 1696 O O . PHE B 1 52 ? -8.609 -1.388 3.838 1 62.41 52 PHE B O 1
ATOM 1703 N N . ALA B 1 53 ? -9.25 0.715 4.379 1 59.47 53 ALA B N 1
ATOM 1704 C CA . ALA B 1 53 ? -10.625 0.302 4.641 1 59.47 53 ALA B CA 1
ATOM 1705 C C . ALA B 1 53 ? -11.617 1.344 4.129 1 59.47 53 ALA B C 1
ATOM 1707 O O . ALA B 1 53 ? -11.383 2.547 4.254 1 59.47 53 ALA B O 1
ATOM 1708 N N . ASN B 1 54 ? -12.648 0.814 3.582 1 56.53 54 ASN B N 1
ATOM 1709 C CA . ASN B 1 54 ? -13.766 1.65 3.158 1 56.53 54 ASN B CA 1
ATOM 1710 C C . ASN B 1 54 ? -13.305 2.766 2.223 1 56.53 54 ASN B C 1
ATOM 1712 O O . ASN B 1 54 ? -13.688 3.924 2.396 1 56.53 54 ASN B O 1
ATOM 1716 N N . GLY B 1 55 ? -12.352 2.502 1.324 1 58.88 55 GLY B N 1
ATOM 1717 C CA . GLY B 1 55 ? -11.891 3.467 0.338 1 58.88 55 GLY B CA 1
ATOM 1718 C C . GLY B 1 55 ? -10.914 4.48 0.902 1 58.88 55 GLY B C 1
ATOM 1719 O O . GLY B 1 55 ? -10.602 5.48 0.254 1 58.88 55 GLY B O 1
ATOM 1720 N N . GLN B 1 56 ? -10.594 4.316 2.064 1 64.38 56 GLN B N 1
ATOM 1721 C CA . GLN B 1 56 ? -9.719 5.281 2.727 1 64.38 56 GLN B CA 1
ATOM 1722 C C . GLN B 1 56 ? -8.375 4.652 3.092 1 64.38 56 GLN B C 1
ATOM 1724 O O . GLN B 1 56 ? -8.328 3.5 3.531 1 64.38 56 GLN B O 1
ATOM 1729 N N . CYS B 1 57 ? -7.445 5.445 2.709 1 75.94 57 CYS B N 1
ATOM 1730 C CA . CYS B 1 57 ? -6.117 5.055 3.166 1 75.94 57 CYS B CA 1
ATOM 1731 C C . CYS B 1 57 ? -5.941 5.352 4.652 1 75.94 57 CYS B C 1
ATOM 1733 O O . CYS B 1 57 ? -5.922 6.512 5.059 1 75.94 57 CYS B O 1
ATOM 1735 N N . GLY B 1 58 ? -5.82 4.27 5.406 1 78.81 58 GLY B N 1
ATOM 1736 C CA . GLY B 1 58 ? -5.773 4.438 6.852 1 78.81 58 GLY B CA 1
ATOM 1737 C C . GLY B 1 58 ? -7.129 4.758 7.457 1 78.81 58 GLY B C 1
ATOM 1738 O O . GLY B 1 58 ? -8.109 4.934 6.734 1 78.81 58 GLY B O 1
ATOM 1739 N N . PRO B 1 59 ? -7.148 4.867 8.719 1 83.38 59 PRO B N 1
ATOM 1740 C CA . PRO B 1 59 ? -8.453 4.938 9.383 1 83.38 59 PRO B CA 1
ATOM 1741 C C . PRO B 1 59 ? -8.961 6.371 9.531 1 83.38 59 PRO B C 1
ATOM 1743 O O . PRO B 1 59 ? -10.109 6.582 9.922 1 83.38 59 PRO B O 1
ATOM 1746 N N . LEU B 1 60 ? -8.148 7.34 9.227 1 89 60 LEU B N 1
ATOM 1747 C CA . LEU B 1 60 ? -8.594 8.711 9.414 1 89 60 LEU B CA 1
ATOM 1748 C C . LEU B 1 60 ? -9.227 9.258 8.133 1 89 60 LEU B C 1
ATOM 1750 O O . LEU B 1 60 ? -8.711 9.031 7.039 1 89 60 LEU B O 1
ATOM 1754 N N . ASP B 1 61 ? -10.328 9.961 8.312 1 84.88 61 ASP B N 1
ATOM 1755 C CA . ASP B 1 61 ? -10.875 10.68 7.164 1 84.88 61 ASP B CA 1
ATOM 1756 C C . ASP B 1 61 ? -10.109 11.977 6.906 1 84.88 61 ASP B C 1
ATOM 1758 O O . ASP B 1 61 ? -9.375 12.453 7.773 1 84.88 61 ASP B O 1
ATOM 1762 N N . GLU B 1 62 ? -10.391 12.555 5.766 1 86.31 62 GLU B N 1
ATOM 1763 C CA . GLU B 1 62 ? -9.648 13.75 5.383 1 86.31 62 GLU B CA 1
ATOM 1764 C C . GLU B 1 62 ? -10 14.938 6.273 1 86.31 62 GLU B C 1
ATOM 1766 O O . GLU B 1 62 ? -9.156 15.789 6.555 1 86.31 62 GLU B O 1
ATOM 1771 N N . LYS B 1 63 ? -11.266 14.953 6.691 1 90.62 63 LYS B N 1
ATOM 1772 C CA . LYS B 1 63 ? -11.664 16.047 7.57 1 90.62 63 LYS B CA 1
ATOM 1773 C C . LYS B 1 63 ? -10.82 16.078 8.844 1 90.62 63 LYS B C 1
ATOM 1775 O O . LYS B 1 63 ? -10.344 17.125 9.258 1 90.62 63 LYS B O 1
ATOM 1780 N N . THR B 1 64 ? -10.656 14.906 9.422 1 93.75 64 THR B N 1
ATOM 1781 C CA . THR B 1 64 ? -9.844 14.789 10.625 1 93.75 64 THR B CA 1
ATOM 1782 C C . THR B 1 64 ? -8.398 15.195 10.352 1 93.75 64 THR B C 1
ATOM 1784 O O . THR B 1 64 ? -7.77 15.875 11.164 1 93.75 64 THR B O 1
ATOM 1787 N N . ILE B 1 65 ? -7.844 14.82 9.227 1 95.75 65 ILE B N 1
ATOM 1788 C CA . ILE B 1 65 ? -6.469 15.148 8.859 1 95.75 65 ILE B CA 1
ATOM 1789 C C . ILE B 1 65 ? -6.32 16.656 8.703 1 95.75 65 ILE B C 1
ATOM 1791 O O . ILE B 1 65 ? -5.445 17.266 9.32 1 95.75 65 ILE B O 1
ATOM 1795 N N . VAL B 1 66 ? -7.254 17.25 7.996 1 96.06 66 VAL B N 1
ATOM 1796 C CA . VAL B 1 66 ? -7.234 18.688 7.699 1 96.06 66 VAL B CA 1
ATOM 1797 C C . VAL B 1 66 ? -7.316 19.484 9 1 96.06 66 VAL B C 1
ATOM 1799 O O . VAL B 1 66 ? -6.555 20.422 9.203 1 96.06 66 VAL B O 1
ATOM 1802 N N . GLU B 1 67 ? -8.148 19.125 9.852 1 96.88 67 GLU B N 1
ATOM 1803 C CA . GLU B 1 67 ? -8.305 19.828 11.125 1 96.88 67 GLU B CA 1
ATOM 1804 C C . GLU B 1 67 ? -7.059 19.688 11.992 1 96.88 67 GLU B C 1
ATOM 1806 O O . GLU B 1 67 ? -6.633 20.641 12.633 1 96.88 67 GLU B O 1
ATOM 1811 N N . THR B 1 68 ? -6.527 18.531 11.992 1 97.69 68 THR B N 1
ATOM 1812 C CA . THR B 1 68 ? -5.379 18.25 12.844 1 97.69 68 THR B CA 1
ATOM 1813 C C . THR B 1 68 ? -4.176 19.094 12.422 1 97.69 68 THR B C 1
ATOM 1815 O O . THR B 1 68 ? -3.465 19.641 13.273 1 97.69 68 THR B O 1
ATOM 1818 N N . VAL B 1 69 ? -3.992 19.234 11.109 1 98 69 VAL B N 1
ATOM 1819 C CA . VAL B 1 69 ? -2.787 19.922 10.656 1 98 69 VAL B CA 1
ATOM 1820 C C . VAL B 1 69 ? -3.109 21.391 10.367 1 98 69 VAL B C 1
ATOM 1822 O O . VAL B 1 69 ? -2.246 22.141 9.898 1 98 69 VAL B O 1
ATOM 1825 N N . LYS B 1 70 ? -4.359 21.797 10.586 1 97.06 70 LYS B N 1
ATOM 1826 C CA . LYS B 1 70 ? -4.836 23.172 10.414 1 97.06 70 LYS B CA 1
ATOM 1827 C C . LYS B 1 70 ? -4.691 23.609 8.961 1 97.06 70 LYS B C 1
ATOM 1829 O O . LYS B 1 70 ? -4.168 24.703 8.688 1 97.06 70 LYS B O 1
ATOM 1834 N N . ALA B 1 71 ? -5.07 22.734 8.141 1 96.94 71 ALA B N 1
ATOM 1835 C CA . ALA B 1 71 ? -5.113 23.047 6.715 1 96.94 71 ALA B CA 1
ATOM 1836 C C . ALA B 1 71 ? -6.5 23.547 6.305 1 96.94 71 ALA B C 1
ATOM 1838 O O . ALA B 1 71 ? -7.457 23.438 7.074 1 96.94 71 ALA B O 1
ATOM 1839 N N . ALA B 1 72 ? -6.52 24.141 5.113 1 94.44 72 ALA B N 1
ATOM 1840 C CA . ALA B 1 72 ? -7.781 24.594 4.527 1 94.44 72 ALA B CA 1
ATOM 1841 C C . ALA B 1 72 ? -8.25 23.641 3.432 1 94.44 72 ALA B C 1
ATOM 1843 O O . ALA B 1 72 ? -9.445 23.516 3.178 1 94.44 72 ALA B O 1
ATOM 1844 N N . GLN B 1 73 ? -7.336 23 2.84 1 92.69 73 GLN B N 1
ATOM 1845 C CA . GLN B 1 73 ? -7.621 22.062 1.761 1 92.69 73 GLN B CA 1
ATOM 1846 C C . GLN B 1 73 ? -6.605 20.922 1.736 1 92.69 73 GLN B C 1
ATOM 1848 O O . GLN B 1 73 ? -5.492 21.062 2.25 1 92.69 73 GLN B O 1
ATOM 1853 N N . ILE B 1 74 ? -7.035 19.812 1.223 1 92.38 74 ILE B N 1
ATOM 1854 C CA . ILE B 1 74 ? -6.176 18.641 1.128 1 92.38 74 ILE B CA 1
ATOM 1855 C C . ILE B 1 74 ? -6.387 17.953 -0.22 1 92.38 74 ILE B C 1
ATOM 1857 O O . ILE B 1 74 ? -7.504 17.922 -0.737 1 92.38 74 ILE B O 1
ATOM 1861 N N . TYR B 1 75 ? -5.23 17.562 -0.858 1 83 75 TYR B N 1
ATOM 1862 C CA . TYR B 1 75 ? -5.246 16.797 -2.104 1 83 75 TYR B CA 1
ATOM 1863 C C . TYR B 1 75 ? -4.453 15.5 -1.964 1 83 75 TYR B C 1
ATOM 1865 O O . TYR B 1 75 ? -3.301 15.516 -1.524 1 83 75 TYR B O 1
ATOM 1873 N N . GLN B 1 76 ? -5.145 14.383 -2.246 1 78.56 76 GLN B N 1
ATOM 1874 C CA . GLN B 1 76 ? -4.414 13.117 -2.248 1 78.56 76 GLN B CA 1
ATOM 1875 C C . GLN B 1 76 ? -3.613 12.953 -3.537 1 78.56 76 GLN B C 1
ATOM 1877 O O . GLN B 1 76 ? -4.188 12.883 -4.625 1 78.56 76 GLN B O 1
ATOM 1882 N N . ASN B 1 77 ? -2.338 12.844 -3.35 1 72.19 77 ASN B N 1
ATOM 1883 C CA . ASN B 1 77 ? -1.447 12.789 -4.504 1 72.19 77 ASN B CA 1
ATOM 1884 C C . ASN B 1 77 ? -1.037 11.352 -4.828 1 72.19 77 ASN B C 1
ATOM 1886 O O . ASN B 1 77 ? -0.708 11.047 -5.977 1 72.19 77 ASN B O 1
ATOM 1890 N N . PHE B 1 78 ? -1.027 10.664 -3.867 1 75 78 PHE B N 1
ATOM 1891 C CA . PHE B 1 78 ? -0.563 9.305 -4.105 1 75 78 PHE B CA 1
ATOM 1892 C C . PHE B 1 78 ? -1.266 8.32 -3.176 1 75 78 PHE B C 1
ATOM 1894 O O . PHE B 1 78 ? -1.473 8.617 -1.996 1 75 78 PHE B O 1
ATOM 1901 N N . PHE B 1 79 ? -1.636 7.199 -3.793 1 78.81 79 PHE B N 1
ATOM 1902 C CA . PHE B 1 79 ? -2.072 6.027 -3.043 1 78.81 79 PHE B CA 1
ATOM 1903 C C . PHE B 1 79 ? -1.531 4.75 -3.674 1 78.81 79 PHE B C 1
ATOM 1905 O O . PHE B 1 79 ? -1.512 4.617 -4.898 1 78.81 79 PHE B O 1
ATOM 1912 N N . GLY B 1 80 ? -1.021 3.891 -2.91 1 79.12 80 GLY B N 1
ATOM 1913 C CA . GLY B 1 80 ? -0.505 2.617 -3.389 1 79.12 80 GLY B CA 1
ATOM 1914 C C . GLY B 1 80 ? -0.849 1.454 -2.477 1 79.12 80 GLY B C 1
ATOM 1915 O O . GLY B 1 80 ? -0.991 1.63 -1.266 1 79.12 80 GLY B O 1
ATOM 1916 N N . ALA B 1 81 ? -1.172 0.282 -3.174 1 81.12 81 ALA B N 1
ATOM 1917 C CA . ALA B 1 81 ? -1.384 -0.972 -2.455 1 81.12 81 ALA B CA 1
ATOM 1918 C C . ALA B 1 81 ? -0.351 -2.02 -2.863 1 81.12 81 ALA B C 1
ATOM 1920 O O . ALA B 1 81 ? -0.008 -2.135 -4.043 1 81.12 81 ALA B O 1
ATOM 1921 N N . LEU B 1 82 ? 0.17 -2.717 -1.894 1 85.81 82 LEU B N 1
ATOM 1922 C CA . LEU B 1 82 ? 1.116 -3.801 -2.125 1 85.81 82 LEU B CA 1
ATOM 1923 C C . LEU B 1 82 ? 0.779 -5.012 -1.261 1 85.81 82 LEU B C 1
ATOM 1925 O O . LEU B 1 82 ? 0.649 -4.891 -0.04 1 85.81 82 LEU B O 1
ATOM 1929 N N . CYS B 1 83 ? 0.599 -6.164 -1.931 1 88.12 83 CYS B N 1
ATOM 1930 C CA . CYS B 1 83 ? 0.314 -7.406 -1.223 1 88.12 83 CYS B CA 1
ATOM 1931 C C . CYS B 1 83 ? 1.194 -8.539 -1.735 1 88.12 83 CYS B C 1
ATOM 1933 O O . CYS B 1 83 ? 1.469 -8.625 -2.934 1 88.12 83 CYS B O 1
ATOM 1935 N N . TYR B 1 84 ? 1.6 -9.359 -0.826 1 87.62 84 TYR B N 1
ATOM 1936 C CA . TYR B 1 84 ? 2.443 -10.508 -1.133 1 87.62 84 TYR B CA 1
ATOM 1937 C C . TYR B 1 84 ? 1.886 -11.781 -0.499 1 87.62 84 TYR B C 1
ATOM 1939 O O . TYR B 1 84 ? 1.548 -11.789 0.687 1 87.62 84 TYR B O 1
ATOM 1947 N N . TRP B 1 85 ? 1.68 -12.852 -1.31 1 90.88 85 TRP B N 1
ATOM 1948 C CA . TRP B 1 85 ? 1.259 -14.172 -0.837 1 90.88 85 TRP B CA 1
ATOM 1949 C C . TRP B 1 85 ? 2.305 -15.227 -1.169 1 90.88 85 TRP B C 1
ATOM 1951 O O . TRP B 1 85 ? 3.066 -15.078 -2.127 1 90.88 85 TRP B O 1
ATOM 1961 N N . VAL B 1 86 ? 2.346 -16.219 -0.345 1 91.31 86 VAL B N 1
ATOM 1962 C CA . VAL B 1 86 ? 2.973 -17.484 -0.699 1 91.31 86 VAL B CA 1
ATOM 1963 C C . VAL B 1 86 ? 1.912 -18.578 -0.777 1 91.31 86 VAL B C 1
ATOM 1965 O O . VAL B 1 86 ? 1.112 -18.75 0.147 1 91.31 86 VAL B O 1
ATOM 1968 N N . ALA B 1 87 ? 1.896 -19.219 -1.951 1 95.44 87 ALA B N 1
ATOM 1969 C CA . ALA B 1 87 ? 0.994 -20.344 -2.131 1 95.44 87 ALA B CA 1
ATOM 1970 C C . ALA B 1 87 ? 1.774 -21.641 -2.32 1 95.44 87 ALA B C 1
ATOM 1972 O O . ALA B 1 87 ? 2.984 -21.625 -2.557 1 95.44 87 ALA B O 1
ATOM 1973 N N . ALA B 1 88 ? 1.067 -22.719 -2.029 1 94.88 88 ALA B N 1
ATOM 1974 C CA . ALA B 1 88 ? 1.646 -24.031 -2.254 1 94.88 88 ALA B CA 1
ATOM 1975 C C . ALA B 1 88 ? 0.715 -24.906 -3.096 1 94.88 88 ALA B C 1
ATOM 1977 O O . ALA B 1 88 ? -0.501 -24.906 -2.889 1 94.88 88 ALA B O 1
ATOM 1978 N N . ASP B 1 89 ? 1.342 -25.562 -4.102 1 95.56 89 ASP B N 1
ATOM 1979 C CA . ASP B 1 89 ? 0.524 -26.5 -4.867 1 95.56 89 ASP B CA 1
ATOM 1980 C C . ASP B 1 89 ? 0.382 -27.844 -4.133 1 95.56 89 ASP B C 1
ATOM 1982 O O . ASP B 1 89 ? 0.829 -27.969 -2.992 1 95.56 89 ASP B O 1
ATOM 1986 N N . ASP B 1 90 ? -0.334 -28.844 -4.805 1 94.38 90 ASP B N 1
ATOM 1987 C CA . ASP B 1 90 ? -0.646 -30.125 -4.172 1 94.38 90 ASP B CA 1
ATOM 1988 C C . ASP B 1 90 ? 0.629 -30.891 -3.836 1 94.38 90 ASP B C 1
ATOM 1990 O O . ASP B 1 90 ? 0.653 -31.672 -2.889 1 94.38 90 ASP B O 1
ATOM 1994 N N . ALA B 1 91 ? 1.766 -30.672 -4.566 1 95.62 91 ALA B N 1
ATOM 1995 C CA . ALA B 1 91 ? 3.033 -31.375 -4.355 1 95.62 91 ALA B CA 1
ATOM 1996 C C . ALA B 1 91 ? 3.883 -30.656 -3.307 1 95.62 91 ALA B C 1
ATOM 1998 O O . ALA B 1 91 ? 4.961 -31.125 -2.943 1 95.62 91 ALA B O 1
ATOM 1999 N N . GLY B 1 92 ? 3.484 -29.5 -2.805 1 93.69 92 GLY B N 1
ATOM 2000 C CA . GLY B 1 92 ? 4.207 -28.75 -1.79 1 93.69 92 GLY B CA 1
ATOM 2001 C C . GLY B 1 92 ? 5.164 -27.734 -2.373 1 93.69 92 GLY B C 1
ATOM 2002 O O . GLY B 1 92 ? 5.93 -27.094 -1.64 1 93.69 92 GLY B O 1
ATOM 2003 N N . ASN B 1 93 ? 5.094 -27.609 -3.762 1 95.25 93 ASN B N 1
ATOM 2004 C CA . ASN B 1 93 ? 5.941 -26.594 -4.371 1 95.25 93 ASN B CA 1
ATOM 2005 C C . ASN B 1 93 ? 5.41 -25.188 -4.105 1 95.25 93 ASN B C 1
ATOM 2007 O O . ASN B 1 93 ? 4.203 -24.953 -4.199 1 95.25 93 ASN B O 1
ATOM 2011 N N . LEU B 1 94 ? 6.258 -24.25 -3.84 1 93.69 94 LEU B N 1
ATOM 2012 C CA . LEU B 1 94 ? 5.863 -22.906 -3.426 1 93.69 94 LEU B CA 1
ATOM 2013 C C . LEU B 1 94 ? 5.723 -21.984 -4.633 1 93.69 94 LEU B C 1
ATOM 2015 O O . LEU B 1 94 ? 6.406 -22.172 -5.641 1 93.69 94 LEU B O 1
ATOM 2019 N N . ILE B 1 95 ? 4.789 -21.094 -4.496 1 96 95 ILE B N 1
ATOM 2020 C CA . ILE B 1 95 ? 4.512 -20.062 -5.492 1 96 95 ILE B CA 1
ATOM 2021 C C . ILE B 1 95 ? 4.5 -18.688 -4.824 1 96 95 ILE B C 1
ATOM 2023 O O . ILE B 1 95 ? 3.709 -18.438 -3.908 1 96 95 ILE B O 1
ATOM 2027 N N . ASP B 1 96 ? 5.355 -17.766 -5.262 1 92.88 96 ASP B N 1
ATOM 2028 C CA . ASP B 1 96 ? 5.367 -16.391 -4.762 1 92.88 96 ASP B CA 1
ATOM 2029 C C . ASP B 1 96 ? 4.453 -15.492 -5.598 1 92.88 96 ASP B C 1
ATOM 2031 O O . ASP B 1 96 ? 4.512 -15.516 -6.828 1 92.88 96 ASP B O 1
ATOM 2035 N N . LEU B 1 97 ? 3.545 -14.758 -4.875 1 96.19 97 LEU B N 1
ATOM 2036 C CA . LEU B 1 97 ? 2.568 -13.898 -5.535 1 96.19 97 LEU B CA 1
ATOM 2037 C C . LEU B 1 97 ? 2.643 -12.477 -4.992 1 96.19 97 LEU B C 1
ATOM 2039 O O . LEU B 1 97 ? 2.625 -12.273 -3.775 1 96.19 97 LEU B O 1
ATOM 2043 N N . LEU B 1 98 ? 2.766 -11.484 -5.914 1 93.81 98 LEU B N 1
ATOM 2044 C CA . LEU B 1 98 ? 2.783 -10.078 -5.531 1 93.81 98 LEU B CA 1
ATOM 2045 C C . LEU B 1 98 ? 1.805 -9.273 -6.379 1 93.81 98 LEU B C 1
ATOM 2047 O O . LEU B 1 98 ? 1.791 -9.398 -7.605 1 93.81 98 LEU B O 1
ATOM 2051 N N . TYR B 1 99 ? 0.995 -8.547 -5.711 1 94 99 TYR B N 1
ATOM 2052 C CA . TYR B 1 99 ? 0.098 -7.582 -6.34 1 94 99 TYR B CA 1
ATOM 2053 C C . TYR B 1 99 ? 0.474 -6.156 -5.957 1 94 99 TYR B C 1
ATOM 2055 O O . TYR B 1 99 ? 0.786 -5.879 -4.797 1 94 99 TYR B O 1
ATOM 2063 N N . ALA B 1 100 ? 0.501 -5.27 -6.965 1 91.56 100 ALA B N 1
ATOM 2064 C CA . ALA B 1 100 ? 0.759 -3.861 -6.688 1 91.56 100 ALA B CA 1
ATOM 2065 C C . ALA B 1 100 ? -0.155 -2.963 -7.516 1 91.56 100 ALA B C 1
ATOM 2067 O O . ALA B 1 100 ? -0.39 -3.227 -8.695 1 91.56 100 ALA B O 1
ATOM 2068 N N . TYR B 1 101 ? -0.662 -1.993 -6.938 1 90 101 TYR B N 1
ATOM 2069 C CA . TYR B 1 101 ? -1.372 -0.907 -7.602 1 90 101 TYR B CA 1
ATOM 2070 C C . TYR B 1 101 ? -0.828 0.448 -7.164 1 90 101 TYR B C 1
ATOM 2072 O O . TYR B 1 101 ? -0.618 0.685 -5.973 1 90 101 TYR B O 1
ATOM 2080 N N . TYR B 1 102 ? -0.62 1.274 -8.164 1 86.88 102 TYR B N 1
ATOM 2081 C CA . TYR B 1 102 ? -0.15 2.631 -7.91 1 86.88 102 TYR B CA 1
ATOM 2082 C C . TYR B 1 102 ? -1.052 3.656 -8.586 1 86.88 102 TYR B C 1
ATOM 2084 O O . TYR B 1 102 ? -1.057 3.773 -9.82 1 86.88 102 TYR B O 1
ATOM 2092 N N . GLU B 1 103 ? -1.766 4.422 -7.781 1 82.88 103 GLU B N 1
ATOM 2093 C CA . GLU B 1 103 ? -2.539 5.535 -8.328 1 82.88 103 GLU B CA 1
ATOM 2094 C C . GLU B 1 103 ? -1.629 6.574 -8.969 1 82.88 103 GLU B C 1
ATOM 2096 O O . GLU B 1 103 ? -0.564 6.895 -8.438 1 82.88 103 GLU B O 1
ATOM 2101 N N . GLY B 1 104 ? -2.115 7.09 -10.094 1 81.88 104 GLY B N 1
ATOM 2102 C CA . GLY B 1 104 ? -1.28 8.031 -10.82 1 81.88 104 GLY B CA 1
ATOM 2103 C C . GLY B 1 104 ? -0.106 7.375 -11.523 1 81.88 104 GLY B C 1
ATOM 2104 O O . GLY B 1 104 ? 0.715 8.055 -12.141 1 81.88 104 GLY B O 1
ATOM 2105 N N . GLY B 1 105 ? -0.05 6.059 -11.406 1 84.88 105 GLY B N 1
ATOM 2106 C CA . GLY B 1 105 ? 0.998 5.332 -12.102 1 84.88 105 GLY B CA 1
ATOM 2107 C C . GLY B 1 105 ? 0.896 5.441 -13.609 1 84.88 105 GLY B C 1
ATOM 2108 O O . GLY B 1 105 ? -0.192 5.645 -14.156 1 84.88 105 GLY B O 1
ATOM 2109 N N . ASP B 1 106 ? 2.111 5.367 -14.164 1 92.25 106 ASP B N 1
ATOM 2110 C CA . ASP B 1 106 ? 2.275 5.402 -15.617 1 92.25 106 ASP B CA 1
ATOM 2111 C C . ASP B 1 106 ? 2.969 4.137 -16.125 1 92.25 106 ASP B C 1
ATOM 2113 O O . ASP B 1 106 ? 4.098 3.844 -15.727 1 92.25 106 ASP B O 1
ATOM 2117 N N . VAL B 1 107 ? 2.334 3.455 -17.031 1 95.62 107 VAL B N 1
ATOM 2118 C CA . VAL B 1 107 ? 2.82 2.156 -17.484 1 95.62 107 VAL B CA 1
ATOM 2119 C C . VAL B 1 107 ? 4.184 2.32 -18.156 1 95.62 107 VAL B C 1
ATOM 2121 O O . VAL B 1 107 ? 5.066 1.473 -17.984 1 95.62 107 VAL B O 1
ATOM 2124 N N . GLU B 1 108 ? 4.402 3.42 -18.875 1 94.62 108 GLU B N 1
ATOM 2125 C CA . GLU B 1 108 ? 5.695 3.631 -19.516 1 94.62 108 GLU B CA 1
ATOM 2126 C C . GLU B 1 108 ? 6.781 3.916 -18.484 1 94.62 108 GLU B C 1
ATOM 2128 O O . GLU B 1 108 ? 7.918 3.455 -18.625 1 94.62 108 GLU B O 1
ATOM 2133 N N . ARG B 1 109 ? 6.363 4.641 -17.516 1 92.44 109 ARG B N 1
ATOM 2134 C CA . ARG B 1 109 ? 7.301 4.871 -16.422 1 92.44 109 ARG B CA 1
ATOM 2135 C C . ARG B 1 109 ? 7.625 3.572 -15.695 1 92.44 109 ARG B C 1
ATOM 2137 O O . ARG B 1 109 ? 8.781 3.324 -15.344 1 92.44 109 ARG B O 1
ATOM 2144 N N . ASP B 1 110 ? 6.645 2.811 -15.477 1 93.31 110 ASP B N 1
ATOM 2145 C CA . ASP B 1 110 ? 6.844 1.515 -14.836 1 93.31 110 ASP B CA 1
ATOM 2146 C C . ASP B 1 110 ? 7.781 0.634 -15.656 1 93.31 110 ASP B C 1
ATOM 2148 O O . ASP B 1 110 ? 8.641 -0.058 -15.109 1 93.31 110 ASP B O 1
ATOM 2152 N N . ARG B 1 111 ? 7.688 0.683 -16.969 1 95.69 111 ARG B N 1
ATOM 2153 C CA . ARG B 1 111 ? 8.547 -0.101 -17.844 1 95.69 111 ARG B CA 1
ATOM 2154 C C . ARG B 1 111 ? 10 0.338 -17.734 1 95.69 111 ARG B C 1
ATOM 2156 O O . ARG B 1 111 ? 10.906 -0.498 -17.656 1 95.69 111 ARG B O 1
ATOM 2163 N N . THR B 1 112 ? 10.156 1.592 -17.75 1 92.38 112 THR B N 1
ATOM 2164 C CA . THR B 1 112 ? 11.5 2.139 -17.609 1 92.38 112 THR B CA 1
ATOM 2165 C C . THR B 1 112 ? 12.141 1.679 -16.297 1 92.38 112 THR B C 1
ATOM 2167 O O . THR B 1 112 ? 13.328 1.339 -16.266 1 92.38 112 THR B O 1
ATOM 2170 N N . SER B 1 113 ? 11.305 1.635 -15.281 1 85.81 113 SER B N 1
ATOM 2171 C CA . SER B 1 113 ? 11.781 1.162 -13.984 1 85.81 113 SER B CA 1
ATOM 2172 C C . SER B 1 113 ? 12.164 -0.312 -14.047 1 85.81 113 SER B C 1
ATOM 2174 O O . SER B 1 113 ? 13.219 -0.703 -13.531 1 85.81 113 SER B O 1
ATOM 2176 N N . ALA B 1 114 ? 11.352 -1.171 -14.633 1 90.06 114 ALA B N 1
ATOM 2177 C CA . ALA B 1 114 ? 11.633 -2.598 -14.758 1 90.06 114 ALA B CA 1
ATOM 2178 C C . ALA B 1 114 ? 12.914 -2.836 -15.547 1 90.06 114 ALA B C 1
ATOM 2180 O O . ALA B 1 114 ? 13.742 -3.662 -15.164 1 90.06 114 ALA B O 1
ATOM 2181 N N . ASP B 1 115 ? 13.117 -2.039 -16.609 1 89 115 ASP B N 1
ATOM 2182 C CA . ASP B 1 115 ? 14.336 -2.125 -17.406 1 89 115 ASP B CA 1
ATOM 2183 C C . ASP B 1 115 ? 15.57 -1.765 -16.594 1 89 115 ASP B C 1
ATOM 2185 O O . ASP B 1 115 ? 16.609 -2.428 -16.688 1 89 115 ASP B O 1
ATOM 2189 N N . GLY B 1 116 ? 15.375 -0.783 -15.906 1 84.06 116 GLY B N 1
ATOM 2190 C CA . GLY B 1 116 ? 16.469 -0.333 -15.07 1 84.06 116 GLY B CA 1
ATOM 2191 C C . GLY B 1 116 ? 16.875 -1.353 -14.016 1 84.06 116 GLY B C 1
ATOM 2192 O O . GLY B 1 116 ? 18.031 -1.366 -13.57 1 84.06 116 GLY B O 1
ATOM 2193 N N . MET B 1 117 ? 15.969 -2.244 -13.633 1 83.5 117 MET B N 1
ATOM 2194 C CA . MET B 1 117 ? 16.25 -3.299 -12.656 1 83.5 117 MET B CA 1
ATOM 2195 C C . MET B 1 117 ? 16.766 -4.555 -13.352 1 83.5 117 MET B C 1
ATOM 2197 O O . MET B 1 117 ? 16.953 -5.586 -12.703 1 83.5 117 MET B O 1
ATOM 2201 N N . GLY B 1 118 ? 16.875 -4.402 -14.672 1 85.44 118 GLY B N 1
ATOM 2202 C CA . GLY B 1 118 ? 17.453 -5.5 -15.43 1 85.44 118 GLY B CA 1
ATOM 2203 C C . GLY B 1 118 ? 16.453 -6.539 -15.859 1 85.44 118 GLY B C 1
ATOM 2204 O O . GLY B 1 118 ? 16.812 -7.652 -16.25 1 85.44 118 GLY B O 1
ATOM 2205 N N . GLN B 1 119 ? 15.172 -6.191 -15.859 1 91.19 119 GLN B N 1
ATOM 2206 C CA . GLN B 1 119 ? 14.148 -7.117 -16.328 1 91.19 119 GLN B CA 1
ATOM 2207 C C . GLN B 1 119 ? 13.992 -7.047 -17.844 1 91.19 119 GLN B C 1
ATOM 2209 O O . GLN B 1 119 ? 14.188 -5.988 -18.438 1 91.19 119 GLN B O 1
ATOM 2214 N N . LYS B 1 120 ? 13.797 -8.195 -18.375 1 95.25 120 LYS B N 1
ATOM 2215 C CA . LYS B 1 120 ? 13.383 -8.227 -19.766 1 95.25 120 LYS B CA 1
ATOM 2216 C C . LYS B 1 120 ? 11.906 -7.895 -19.906 1 95.25 120 LYS B C 1
ATOM 2218 O O . LYS B 1 120 ? 11.055 -8.555 -19.312 1 95.25 120 LYS B O 1
ATOM 2223 N N . THR B 1 121 ? 11.617 -6.848 -20.75 1 97 121 THR B N 1
ATOM 2224 C CA . THR B 1 121 ? 10.227 -6.434 -20.906 1 97 121 THR B CA 1
ATOM 2225 C C . THR B 1 121 ? 9.727 -6.695 -22.312 1 97 121 THR B C 1
ATOM 2227 O O . THR B 1 121 ? 10.523 -6.754 -23.266 1 97 121 THR B O 1
ATOM 2230 N N . ALA B 1 122 ? 8.469 -6.965 -22.453 1 97 122 ALA B N 1
ATOM 2231 C CA . ALA B 1 122 ? 7.809 -7.137 -23.75 1 97 122 ALA B CA 1
ATOM 2232 C C . ALA B 1 122 ? 6.391 -6.578 -23.703 1 97 122 ALA B C 1
ATOM 2234 O O . ALA B 1 122 ? 5.715 -6.641 -22.672 1 97 122 ALA B O 1
ATOM 2235 N N . ASP B 1 123 ? 5.945 -6.105 -24.906 1 97.19 123 ASP B N 1
ATOM 2236 C CA . ASP B 1 123 ? 4.594 -5.57 -25 1 97.19 123 ASP B CA 1
ATOM 2237 C C . ASP B 1 123 ? 3.551 -6.676 -24.844 1 97.19 123 ASP B C 1
ATOM 2239 O O . ASP B 1 123 ? 3.754 -7.793 -25.328 1 97.19 123 ASP B O 1
ATOM 2243 N N . ILE B 1 124 ? 2.477 -6.246 -24.234 1 97.38 124 ILE B N 1
ATOM 2244 C CA . ILE B 1 124 ? 1.315 -7.129 -24.188 1 97.38 124 ILE B CA 1
ATOM 2245 C C . ILE B 1 124 ? 0.036 -6.305 -24.312 1 97.38 124 ILE B C 1
ATOM 2247 O O . ILE B 1 124 ? 0.029 -5.109 -24 1 97.38 124 ILE B O 1
ATOM 2251 N N . THR B 1 125 ? -1.022 -6.887 -24.844 1 96.31 125 THR B N 1
ATOM 2252 C CA . THR B 1 125 ? -2.352 -6.285 -24.875 1 96.31 125 THR B CA 1
ATOM 2253 C C . THR B 1 125 ? -3.379 -7.223 -24.25 1 96.31 125 THR B C 1
ATOM 2255 O O . THR B 1 125 ? -3.508 -8.383 -24.656 1 96.31 125 THR B O 1
ATOM 2258 N N . ILE B 1 126 ? -3.975 -6.746 -23.219 1 94.81 126 ILE B N 1
ATOM 2259 C CA . ILE B 1 126 ? -5.031 -7.5 -22.562 1 94.81 126 ILE B CA 1
ATOM 2260 C C . ILE B 1 126 ? -6.348 -6.727 -22.641 1 94.81 126 ILE B C 1
ATOM 2262 O O . ILE B 1 126 ? -6.496 -5.672 -22.031 1 94.81 126 ILE B O 1
ATOM 2266 N N . ASN B 1 127 ? -7.336 -7.297 -23.359 1 91.12 127 ASN B N 1
ATOM 2267 C CA . ASN B 1 127 ? -8.633 -6.652 -23.531 1 91.12 127 ASN B CA 1
ATOM 2268 C C . ASN B 1 127 ? -8.484 -5.188 -23.938 1 91.12 127 ASN B C 1
ATOM 2270 O O . ASN B 1 127 ? -9.023 -4.301 -23.266 1 91.12 127 ASN B O 1
ATOM 2274 N N . SER B 1 128 ? -7.637 -4.895 -24.859 1 89.94 128 SER B N 1
ATOM 2275 C CA . SER B 1 128 ? -7.438 -3.598 -25.5 1 89.94 128 SER B CA 1
ATOM 2276 C C . SER B 1 128 ? -6.625 -2.66 -24.609 1 89.94 128 SER B C 1
ATOM 2278 O O . SER B 1 128 ? -6.504 -1.47 -24.906 1 89.94 128 SER B O 1
ATOM 2280 N N . ARG B 1 129 ? -6.121 -3.188 -23.531 1 93.06 129 ARG B N 1
ATOM 2281 C CA . ARG B 1 129 ? -5.219 -2.424 -22.672 1 93.06 129 ARG B CA 1
ATOM 2282 C C . ARG B 1 129 ? -3.762 -2.748 -22.984 1 93.06 129 ARG B C 1
ATOM 2284 O O . ARG B 1 129 ? -3.326 -3.889 -22.812 1 93.06 129 ARG B O 1
ATOM 2291 N N . LYS B 1 130 ? -3.115 -1.662 -23.328 1 96.06 130 LYS B N 1
ATOM 2292 C CA . LYS B 1 130 ? -1.698 -1.848 -23.641 1 96.06 130 LYS B CA 1
ATOM 2293 C C . LYS B 1 130 ? -0.855 -1.794 -22.359 1 96.06 130 LYS B C 1
ATOM 2295 O O . LYS B 1 130 ? -0.995 -0.872 -21.562 1 96.06 130 LYS B O 1
ATOM 2300 N N . GLY B 1 131 ? -0.097 -2.893 -22.203 1 97.75 131 GLY B N 1
ATOM 2301 C CA . GLY B 1 131 ? 0.835 -2.992 -21.094 1 97.75 131 GLY B CA 1
ATOM 2302 C C . GLY B 1 131 ? 2.121 -3.711 -21.453 1 97.75 131 GLY B C 1
ATOM 2303 O O . GLY B 1 131 ? 2.572 -3.646 -22.609 1 97.75 131 GLY B O 1
ATOM 2304 N N . PHE B 1 132 ? 2.748 -4.273 -20.359 1 98.25 132 PHE B N 1
ATOM 2305 C CA . PHE B 1 132 ? 3.975 -5.004 -20.656 1 98.25 132 PHE B CA 1
ATOM 2306 C C . PHE B 1 132 ? 4.168 -6.156 -19.688 1 98.25 132 PHE B C 1
ATOM 2308 O O . PHE B 1 132 ? 3.559 -6.184 -18.609 1 98.25 132 PHE B O 1
ATOM 2315 N N . THR B 1 133 ? 4.941 -7.164 -20.125 1 98 133 THR B N 1
ATOM 2316 C CA . THR B 1 133 ? 5.453 -8.227 -19.266 1 98 133 THR B CA 1
ATOM 2317 C C . THR B 1 133 ? 6.883 -7.922 -18.812 1 98 133 THR B C 1
ATOM 2319 O O . THR B 1 133 ? 7.598 -7.168 -19.484 1 98 133 THR B O 1
ATOM 2322 N N . SER B 1 134 ? 7.211 -8.391 -17.625 1 96.94 134 SER B N 1
ATOM 2323 C CA . SER B 1 134 ? 8.578 -8.281 -17.109 1 96.94 134 SER B CA 1
ATOM 2324 C C . SER B 1 134 ? 9.062 -9.617 -16.562 1 96.94 134 SER B C 1
ATOM 2326 O O . SER B 1 134 ? 8.312 -10.328 -15.891 1 96.94 134 SER B O 1
ATOM 2328 N N . SER B 1 135 ? 10.328 -10.031 -16.922 1 94.62 135 SER B N 1
ATOM 2329 C CA . SER B 1 135 ? 10.914 -11.273 -16.422 1 94.62 135 SER B CA 1
ATOM 2330 C C . SER B 1 135 ? 12.383 -11.078 -16.062 1 94.62 135 SER B C 1
ATOM 2332 O O . SER B 1 135 ? 13.094 -10.32 -16.734 1 94.62 135 SER B O 1
ATOM 2334 N N . GLY B 1 136 ? 12.75 -11.672 -14.82 1 78.12 136 GLY B N 1
ATOM 2335 C CA . GLY B 1 136 ? 14.148 -11.656 -14.43 1 78.12 136 GLY B CA 1
ATOM 2336 C C . GLY B 1 136 ? 14.805 -13.023 -14.492 1 78.12 136 GLY B C 1
ATOM 2337 O O . GLY B 1 136 ? 14.242 -13.961 -15.07 1 78.12 136 GLY B O 1
ATOM 2338 N N . PRO B 1 137 ? 16.078 -13.094 -13.953 1 73.94 137 PRO B N 1
ATOM 2339 C CA . PRO B 1 137 ? 16.828 -14.344 -14.055 1 73.94 137 PRO B CA 1
ATOM 2340 C C . PRO B 1 137 ? 16.094 -15.516 -13.391 1 73.94 137 PRO B C 1
ATOM 2342 O O . PRO B 1 137 ? 16.312 -16.672 -13.766 1 73.94 137 PRO B O 1
ATOM 2345 N N . GLY B 1 138 ? 15.219 -15.328 -12.648 1 76.31 138 GLY B N 1
ATOM 2346 C CA . GLY B 1 138 ? 14.445 -16.391 -12.023 1 76.31 138 GLY B CA 1
ATOM 2347 C C . GLY B 1 138 ? 13.172 -16.719 -12.789 1 76.31 138 GLY B C 1
ATOM 2348 O O . GLY B 1 138 ? 13.109 -16.531 -14 1 76.31 138 GLY B O 1
ATOM 2349 N N . SER B 1 139 ? 12.391 -17.5 -12.297 1 86.31 139 SER B N 1
ATOM 2350 C CA . SER B 1 139 ? 11.172 -18 -12.938 1 86.31 139 SER B CA 1
ATOM 2351 C C . SER B 1 139 ? 10.008 -17.047 -12.727 1 86.31 139 SER B C 1
ATOM 2353 O O . SER B 1 139 ? 8.859 -17.391 -13.008 1 86.31 139 SER B O 1
ATOM 2355 N N . GLY B 1 140 ? 10.383 -15.844 -12.281 1 94.94 140 GLY B N 1
ATOM 2356 C CA . GLY B 1 140 ? 9.297 -14.914 -12.016 1 94.94 140 GLY B CA 1
ATOM 2357 C C . GLY B 1 140 ? 8.875 -14.117 -13.234 1 94.94 140 GLY B C 1
ATOM 2358 O O . GLY B 1 140 ? 9.664 -13.93 -14.164 1 94.94 140 GLY B O 1
ATOM 2359 N N . CYS B 1 141 ? 7.652 -13.688 -13.258 1 97.56 141 CYS B N 1
ATOM 2360 C CA . CYS B 1 141 ? 7.094 -12.883 -14.344 1 97.56 141 CYS B CA 1
ATOM 2361 C C . CYS B 1 141 ? 6.082 -11.875 -13.805 1 97.56 141 CYS B C 1
ATOM 2363 O O . CYS B 1 141 ? 5.285 -12.203 -12.93 1 97.56 141 CYS B O 1
ATOM 2365 N N . GLY B 1 142 ? 6.148 -10.664 -14.359 1 97.81 142 GLY B N 1
ATOM 2366 C CA . GLY B 1 142 ? 5.199 -9.609 -14.031 1 97.81 142 GLY B CA 1
ATOM 2367 C C . GLY B 1 142 ? 4.395 -9.148 -15.234 1 97.81 142 GLY B C 1
ATOM 2368 O O . GLY B 1 142 ? 4.895 -9.141 -16.359 1 97.81 142 GLY B O 1
ATOM 2369 N N . VAL B 1 143 ? 3.139 -8.781 -14.977 1 98.12 143 VAL B N 1
ATOM 2370 C CA . VAL B 1 143 ? 2.287 -8.141 -15.969 1 98.12 143 VAL B CA 1
ATOM 2371 C C . VAL B 1 143 ? 1.75 -6.82 -15.414 1 98.12 143 VAL B C 1
ATOM 2373 O O . VAL B 1 143 ? 1.128 -6.797 -14.352 1 98.12 143 VAL B O 1
ATOM 2376 N N . THR B 1 144 ? 2.033 -5.762 -16.156 1 97.81 144 THR B N 1
ATOM 2377 C CA . THR B 1 144 ? 1.63 -4.418 -15.742 1 97.81 144 THR B CA 1
ATOM 2378 C C . THR B 1 144 ? 0.727 -3.783 -16.797 1 97.81 144 THR B C 1
ATOM 2380 O O . THR B 1 144 ? 1.05 -3.791 -17.984 1 97.81 144 THR B O 1
ATOM 2383 N N . VAL B 1 145 ? -0.415 -3.279 -16.391 1 96.69 145 VAL B N 1
ATOM 2384 C CA . VAL B 1 145 ? -1.371 -2.633 -17.281 1 96.69 145 VAL B CA 1
ATOM 2385 C C . VAL B 1 145 ? -1.909 -1.361 -16.625 1 96.69 145 VAL B C 1
ATOM 2387 O O . VAL B 1 145 ? -1.814 -1.195 -15.406 1 96.69 145 VAL B O 1
ATOM 2390 N N . PRO B 1 146 ? -2.453 -0.492 -17.547 1 93.75 146 PRO B N 1
ATOM 2391 C CA . PRO B 1 146 ? -3.176 0.633 -16.953 1 93.75 146 PRO B CA 1
ATOM 2392 C C . PRO B 1 146 ? -4.445 0.199 -16.219 1 93.75 146 PRO B C 1
ATOM 2394 O O . PRO B 1 146 ? -5.148 -0.702 -16.688 1 93.75 146 PRO B O 1
ATOM 2397 N N . ALA B 1 147 ? -4.707 0.786 -15.133 1 88.75 147 ALA B N 1
ATOM 2398 C CA . ALA B 1 147 ? -5.918 0.529 -14.359 1 88.75 147 ALA B CA 1
ATOM 2399 C C . ALA B 1 147 ? -6.422 1.805 -13.688 1 88.75 147 ALA B C 1
ATOM 2401 O O . ALA B 1 147 ? -5.73 2.389 -12.852 1 88.75 147 ALA B O 1
ATOM 2402 N N . GLY B 1 148 ? -7.66 2.205 -13.992 1 82.88 148 GLY B N 1
ATOM 2403 C CA . GLY B 1 148 ? -8.133 3.486 -13.492 1 82.88 148 GLY B CA 1
ATOM 2404 C C . GLY B 1 148 ? -7.23 4.645 -13.875 1 82.88 148 GLY B C 1
ATOM 2405 O O . GLY B 1 148 ? -6.906 4.824 -15.047 1 82.88 148 GLY B O 1
ATOM 2406 N N . THR B 1 149 ? -6.812 5.34 -12.82 1 83.62 149 THR B N 1
ATOM 2407 C CA . THR B 1 149 ? -5.93 6.477 -13.055 1 83.62 149 THR B CA 1
ATOM 2408 C C . THR B 1 149 ? -4.477 6.098 -12.781 1 83.62 149 THR B C 1
ATOM 2410 O O . THR B 1 149 ? -3.623 6.973 -12.609 1 83.62 149 THR B O 1
ATOM 2413 N N . GLY B 1 150 ? -4.34 4.789 -12.688 1 89.88 150 GLY B N 1
ATOM 2414 C CA . GLY B 1 150 ? -2.998 4.34 -12.359 1 89.88 150 GLY B CA 1
ATOM 2415 C C . GLY B 1 150 ? -2.58 3.098 -13.117 1 89.88 150 GLY B C 1
ATOM 2416 O O . GLY B 1 150 ? -2.943 2.928 -14.281 1 89.88 150 GLY B O 1
ATOM 2417 N N . SER B 1 151 ? -1.67 2.342 -12.453 1 93 151 SER B N 1
ATOM 2418 C CA . SER B 1 151 ? -1.18 1.092 -13.023 1 93 151 SER B CA 1
ATOM 2419 C C . SER B 1 151 ? -1.23 -0.039 -12 1 93 151 SER B C 1
ATOM 2421 O O . SER B 1 151 ? -1.081 0.197 -10.805 1 93 151 SER B O 1
ATOM 2423 N N . LEU B 1 152 ? -1.495 -1.21 -12.516 1 93.88 152 LEU B N 1
ATOM 2424 C CA . LEU B 1 152 ? -1.461 -2.377 -11.641 1 93.88 152 LEU B CA 1
ATOM 2425 C C . LEU B 1 152 ? -0.497 -3.43 -12.18 1 93.88 152 LEU B C 1
ATOM 2427 O O . LEU B 1 152 ? -0.258 -3.502 -13.383 1 93.88 152 LEU B O 1
ATOM 2431 N N . THR B 1 153 ? 0.069 -4.203 -11.258 1 95.94 153 THR B N 1
ATOM 2432 C CA . THR B 1 153 ? 0.997 -5.273 -11.602 1 95.94 153 THR B CA 1
ATOM 2433 C C . THR B 1 153 ? 0.674 -6.539 -10.812 1 95.94 153 THR B C 1
ATOM 2435 O O . THR B 1 153 ? 0.446 -6.48 -9.602 1 95.94 153 THR B O 1
ATOM 2438 N N . TRP B 1 154 ? 0.624 -7.656 -11.539 1 97.12 154 TRP B N 1
ATOM 2439 C CA . TRP B 1 154 ? 0.739 -8.969 -10.914 1 97.12 154 TRP B CA 1
ATOM 2440 C C . TRP B 1 154 ? 2.1 -9.594 -11.203 1 97.12 154 TRP B C 1
ATOM 2442 O O . TRP B 1 154 ? 2.527 -9.656 -12.352 1 97.12 154 TRP B O 1
ATOM 2452 N N . TRP B 1 155 ? 2.736 -10.031 -10.141 1 96.31 155 TRP B N 1
ATOM 2453 C CA . TRP B 1 155 ? 3.967 -10.805 -10.25 1 96.31 155 TRP B CA 1
ATOM 2454 C C . TRP B 1 155 ? 3.768 -12.219 -9.719 1 96.31 155 TRP B C 1
ATOM 2456 O O . TRP B 1 155 ? 3.262 -12.414 -8.609 1 96.31 155 TRP B O 1
ATOM 2466 N N . VAL B 1 156 ? 4.188 -13.25 -10.531 1 97.5 156 VAL B N 1
ATOM 2467 C CA . VAL B 1 156 ? 4.078 -14.656 -10.148 1 97.5 156 VAL B CA 1
ATOM 2468 C C . VAL B 1 156 ? 5.43 -15.344 -10.328 1 97.5 156 VAL B C 1
ATOM 2470 O O . VAL B 1 156 ? 6.125 -15.109 -11.32 1 97.5 156 VAL B O 1
ATOM 2473 N N . GLN B 1 157 ? 5.812 -16.109 -9.336 1 96.19 157 GLN B N 1
ATOM 2474 C CA . GLN B 1 157 ? 7.02 -16.922 -9.453 1 96.19 157 GLN B CA 1
ATOM 2475 C C . GLN B 1 157 ? 6.801 -18.328 -8.906 1 96.19 157 GLN B C 1
ATOM 2477 O O . GLN B 1 157 ? 6.723 -18.516 -7.688 1 96.19 157 GLN B O 1
ATOM 2482 N N . TYR B 1 158 ? 6.77 -19.312 -9.82 1 95.88 158 TYR B N 1
ATOM 2483 C CA . TYR B 1 158 ? 6.848 -20.703 -9.383 1 95.88 158 TYR B CA 1
ATOM 2484 C C . TYR B 1 158 ? 8.281 -21.078 -9.016 1 95.88 158 TYR B C 1
ATOM 2486 O O . TYR B 1 158 ? 9.188 -20.984 -9.852 1 95.88 158 TYR B O 1
ATOM 2494 N N . ARG B 1 159 ? 8.445 -21.516 -7.836 1 92.69 159 ARG B N 1
ATOM 2495 C CA . ARG B 1 159 ? 9.797 -21.891 -7.434 1 92.69 159 ARG B CA 1
ATOM 2496 C C . ARG B 1 159 ? 10.242 -23.172 -8.141 1 92.69 159 ARG B C 1
ATOM 2498 O O . ARG B 1 159 ? 11.438 -23.422 -8.297 1 92.69 159 ARG B O 1
ATOM 2505 N N . LYS B 1 160 ? 9.312 -23.953 -8.438 1 93.38 160 LYS B N 1
ATOM 2506 C CA . LYS B 1 160 ? 9.539 -25.141 -9.258 1 93.38 160 LYS B CA 1
ATOM 2507 C C . LYS B 1 160 ? 8.422 -25.328 -10.281 1 93.38 160 LYS B C 1
ATOM 2509 O O . LYS B 1 160 ? 7.242 -25.359 -9.914 1 93.38 160 LYS B O 1
ATOM 2514 N N . GLY B 1 161 ? 8.922 -25.375 -11.508 1 89.81 161 GLY B N 1
ATOM 2515 C CA . GLY B 1 161 ? 7.953 -25.625 -12.562 1 89.81 161 GLY B CA 1
ATOM 2516 C C . GLY B 1 161 ? 6.996 -24.469 -12.781 1 89.81 161 GLY B C 1
ATOM 2517 O O . GLY B 1 161 ? 7.312 -23.328 -12.461 1 89.81 161 GLY B O 1
ATOM 2518 N N . GLY B 1 162 ? 5.887 -24.641 -13.586 1 92.19 162 GLY B N 1
ATOM 2519 C CA . GLY B 1 162 ? 4.805 -23.688 -13.836 1 92.19 162 GLY B CA 1
ATOM 2520 C C . GLY B 1 162 ? 5.168 -22.625 -14.852 1 92.19 162 GLY B C 1
ATOM 2521 O O . GLY B 1 162 ? 6.344 -22.453 -15.195 1 92.19 162 GLY B O 1
ATOM 2522 N N . ASP B 1 163 ? 4.199 -22.016 -15.32 1 95.56 163 ASP B N 1
ATOM 2523 C CA . ASP B 1 163 ? 4.34 -20.906 -16.266 1 95.56 163 ASP B CA 1
ATOM 2524 C C . ASP B 1 163 ? 3.947 -19.578 -15.602 1 95.56 163 ASP B C 1
ATOM 2526 O O . ASP B 1 163 ? 2.791 -19.156 -15.688 1 95.56 163 ASP B O 1
ATOM 2530 N N . SER B 1 164 ? 4.98 -18.891 -15.125 1 97.5 164 SER B N 1
ATOM 2531 C CA . SER B 1 164 ? 4.746 -17.688 -14.344 1 97.5 164 SER B CA 1
ATOM 2532 C C . SER B 1 164 ? 4.109 -16.594 -15.188 1 97.5 164 SER B C 1
ATOM 2534 O O . SER B 1 164 ? 3.242 -15.852 -14.711 1 97.5 164 SER B O 1
ATOM 2536 N N . CYS B 1 165 ? 4.48 -16.516 -16.438 1 96.81 165 CYS B N 1
ATOM 2537 C CA . CYS B 1 165 ? 3.947 -15.477 -17.312 1 96.81 165 CYS B CA 1
ATOM 2538 C C . CYS B 1 165 ? 2.477 -15.727 -17.625 1 96.81 165 CYS B C 1
ATOM 2540 O O . CYS B 1 165 ? 1.667 -14.797 -17.594 1 96.81 165 CYS B O 1
ATOM 2542 N N . ALA B 1 166 ? 2.178 -16.938 -17.906 1 97.06 166 ALA B N 1
ATOM 2543 C CA . ALA B 1 166 ? 0.788 -17.281 -18.188 1 97.06 166 ALA B CA 1
ATOM 2544 C C . ALA B 1 166 ? -0.095 -17.031 -16.969 1 97.06 166 ALA B C 1
ATOM 2546 O O . ALA B 1 166 ? -1.22 -16.531 -17.094 1 97.06 166 ALA B O 1
ATOM 2547 N N . ALA B 1 167 ? 0.433 -17.391 -15.836 1 97.94 167 ALA B N 1
ATOM 2548 C CA . ALA B 1 167 ? -0.334 -17.188 -14.602 1 97.94 167 ALA B CA 1
ATOM 2549 C C . ALA B 1 167 ? -0.548 -15.711 -14.32 1 97.94 167 ALA B C 1
ATOM 2551 O O . ALA B 1 167 ? -1.663 -15.289 -14 1 97.94 167 ALA B O 1
ATOM 2552 N N . ALA B 1 168 ? 0.463 -14.906 -14.414 1 98.12 168 ALA B N 1
ATOM 2553 C CA . ALA B 1 168 ? 0.348 -13.461 -14.188 1 98.12 168 ALA B CA 1
ATOM 2554 C C . ALA B 1 168 ? -0.652 -12.836 -15.156 1 98.12 168 ALA B C 1
ATOM 2556 O O . ALA B 1 168 ? -1.477 -12.008 -14.758 1 98.12 168 ALA B O 1
ATOM 2557 N N . ARG B 1 169 ? -0.581 -13.266 -16.375 1 97.81 169 ARG B N 1
ATOM 2558 C CA . ARG B 1 169 ? -1.508 -12.758 -17.391 1 97.81 169 ARG B CA 1
ATOM 2559 C C . ARG B 1 169 ? -2.949 -13.094 -17.031 1 97.81 169 ARG B C 1
ATOM 2561 O O . ARG B 1 169 ? -3.836 -12.242 -17.125 1 97.81 169 ARG B O 1
ATOM 2568 N N . GLN B 1 170 ? -3.119 -14.281 -16.625 1 97.75 170 GLN B N 1
ATOM 2569 C CA . GLN B 1 170 ? -4.473 -14.711 -16.297 1 97.75 170 GLN B CA 1
ATOM 2570 C C . GLN B 1 170 ? -5.016 -13.938 -15.094 1 97.75 170 GLN B C 1
ATOM 2572 O O . GLN B 1 170 ? -6.203 -13.609 -15.047 1 97.75 170 GLN B O 1
ATOM 2577 N N . LEU B 1 171 ? -4.188 -13.656 -14.156 1 97 171 LEU B N 1
ATOM 2578 C CA . LEU B 1 171 ? -4.613 -12.875 -13 1 97 171 LEU B CA 1
ATOM 2579 C C . LEU B 1 171 ? -5.012 -11.461 -13.406 1 97 171 LEU B C 1
ATOM 2581 O O . LEU B 1 171 ? -6.031 -10.945 -12.945 1 97 171 LEU B O 1
ATOM 2585 N N . VAL B 1 172 ? -4.285 -10.875 -14.312 1 96.62 172 VAL B N 1
ATOM 2586 C CA . VAL B 1 172 ? -4.625 -9.547 -14.812 1 96.62 172 VAL B CA 1
ATOM 2587 C C . VAL B 1 172 ? -5.918 -9.609 -15.617 1 96.62 172 VAL B C 1
ATOM 2589 O O . VAL B 1 172 ? -6.77 -8.727 -15.508 1 96.62 172 VAL B O 1
ATOM 2592 N N . GLU B 1 173 ? -6.098 -10.656 -16.375 1 96.06 173 GLU B N 1
ATOM 2593 C CA . GLU B 1 173 ? -7.309 -10.82 -17.172 1 96.06 173 GLU B CA 1
ATOM 2594 C C . GLU B 1 173 ? -8.547 -10.914 -16.297 1 96.06 173 GLU B C 1
ATOM 2596 O O . GLU B 1 173 ? -9.602 -10.359 -16.625 1 96.06 173 GLU B O 1
ATOM 2601 N N . HIS B 1 174 ? -8.375 -11.602 -15.164 1 94.62 174 HIS B N 1
ATOM 2602 C CA . HIS B 1 174 ? -9.5 -11.688 -14.242 1 94.62 174 HIS B CA 1
ATOM 2603 C C . HIS B 1 174 ? -9.898 -10.297 -13.742 1 94.62 174 HIS B C 1
ATOM 2605 O O . HIS B 1 174 ? -11.094 -10.016 -13.586 1 94.62 174 HIS B O 1
ATOM 2611 N N . ILE B 1 175 ? -8.906 -9.438 -13.555 1 91.38 175 ILE B N 1
ATOM 2612 C CA . ILE B 1 175 ? -9.195 -8.109 -13.039 1 91.38 175 ILE B CA 1
ATOM 2613 C C . ILE B 1 175 ? -9.844 -7.258 -14.133 1 91.38 175 ILE B C 1
ATOM 2615 O O . ILE B 1 175 ? -10.852 -6.594 -13.891 1 91.38 175 ILE B O 1
ATOM 2619 N N . VAL B 1 176 ? -9.32 -7.32 -15.32 1 88.69 176 VAL B N 1
ATOM 2620 C CA . VAL B 1 176 ? -9.805 -6.5 -16.422 1 88.69 176 VAL B CA 1
ATOM 2621 C C . VAL B 1 176 ? -11.234 -6.914 -16.781 1 88.69 176 VAL B C 1
ATOM 2623 O O . VAL B 1 176 ? -12.055 -6.074 -17.172 1 88.69 176 VAL B O 1
ATOM 2626 N N . GLN B 1 177 ? -11.547 -8.086 -16.531 1 85.25 177 GLN B N 1
ATOM 2627 C CA . GLN B 1 177 ? -1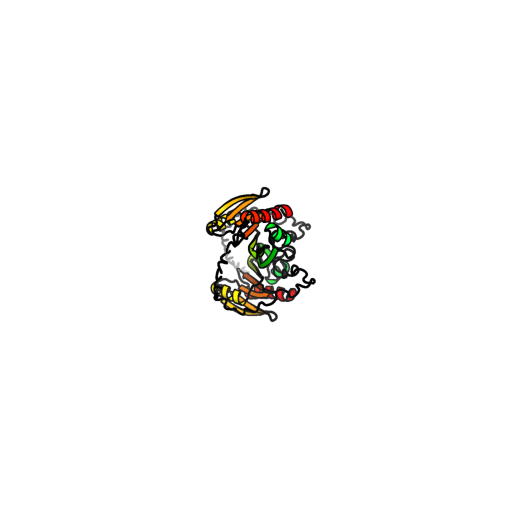2.859 -8.609 -16.906 1 85.25 177 GLN B CA 1
ATOM 2628 C C . GLN B 1 177 ? -13.891 -8.344 -15.82 1 85.25 177 GLN B C 1
ATOM 2630 O O . GLN B 1 177 ? -15.094 -8.297 -16.094 1 85.25 177 GLN B O 1
ATOM 2635 N N . THR B 1 178 ? -13.383 -8.164 -14.633 1 78.38 178 THR B N 1
ATOM 2636 C CA . THR B 1 178 ? -14.328 -8.047 -13.531 1 78.38 178 THR B CA 1
ATOM 2637 C C . THR B 1 178 ? -14.477 -6.586 -13.102 1 78.38 178 THR B C 1
ATOM 2639 O O . THR B 1 178 ? -15.531 -6.176 -12.625 1 78.38 178 THR B O 1
ATOM 2642 N N . VAL B 1 179 ? -13.367 -5.871 -13.273 1 67.12 179 VAL B N 1
ATOM 2643 C CA . VAL B 1 179 ? -13.406 -4.527 -12.703 1 67.12 179 VAL B CA 1
ATOM 2644 C C . VAL B 1 179 ? -13.281 -3.486 -13.812 1 67.12 179 VAL B C 1
ATOM 2646 O O . VAL B 1 179 ? -13.734 -2.35 -13.656 1 67.12 179 VAL B O 1
ATOM 2649 N N . LEU B 1 180 ? -12.57 -3.953 -14.82 1 58.75 180 LEU B N 1
ATOM 2650 C CA . LEU B 1 180 ? -12.297 -2.969 -15.859 1 58.75 180 LEU B CA 1
ATOM 2651 C C . LEU B 1 180 ? -13.305 -3.088 -17 1 58.75 180 LEU B C 1
ATOM 2653 O O . LEU B 1 180 ? -13.781 -4.184 -17.297 1 58.75 180 LEU B O 1
#

InterPro domains:
  IPR024520 Protein of unknown function DUF3558 [PF12079] (19-177)

Secondary structure (DSSP, 8-state):
-------------------------------S-S---S----GGGGS-TTSEETTEESS--HHHHHHHHT-SEEEEEEEEEEEEEEEE-TT--EEEEEEEEEET--HHHHHHHHHHTT-EEEEEEETTEEEEEEE-SSSEEEEEEEETTEEEEEEEEESSSS-HHHHHHHHHHHHHHHT-/-------------------------------S-S---S-----SS-S-TTSEETTEESS--HHHHHHHHT-SEEEEEEEEEEEEEEEE-TT--EEEEEEEEEET--HHHHHHHHHHTT-EEEEEEETTEEEEEEE-SSSEEEEEEEETTEEEEEEEEESSSS-HHHHHHHHHHHHHHHT-

Organism: Mycobacteroides abscessus (strain ATCC 19977 / DSM 44196 / CCUG 20993 / CIP 104536 / JCM 13569 / NCTC 13031 / TMC 1543 / L948) (NCBI:txid561007)

Foldseek 3Di:
DPPPPPPPPPPPPPPPDPPPPPPPPVPPPPDPDDDCDPVVPDCPVVPPLQDDDPNDGHNDDVVVVCVVVVHDDDDDDWDKDKDWDWDADPVRWIKIKIKMKIAQADQVVVVVVLVVVVWDKDWDDAPNWTHIKTDDPAQKIKTWTDDDRHIMMMMMHGNDDDRRHVVRNVVVNVCVVPPD/DPPPPPPPPDPPPPPPDPPPPPPPPVPPPPDPDDDPDPVPPPCPVPPPLQADDPNDGHNDDVVVVCVVVVHDDDDDDWDKDKDWDWDADPVRWIKIKIKMKIAQADQVVVVVVLVVVPW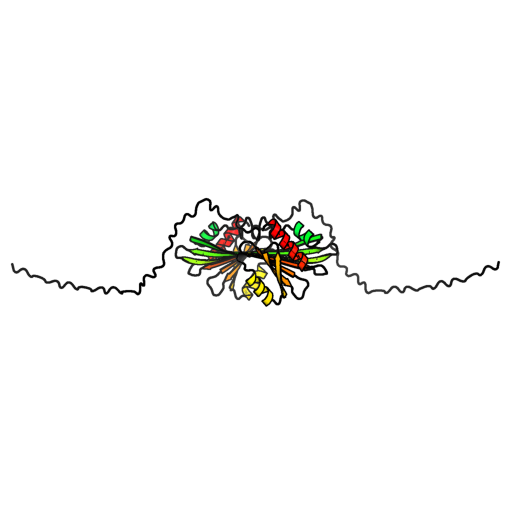DKDWDAAPNWTHIKTDDPAQKIKTWTDDDRHIMMMMMHGNDDDRRHVVRNVVVNVCVVPPD

Radius of gyration: 32.93 Å; Cα contacts (8 Å, |Δi|>4): 642; chains: 2; bounding box: 43×188×52 Å

pLDDT: mean 74.06, std 26.95, range [22.78, 98.25]

Sequence (360 aa):
MRKIFGTLAAVLLLLAAPTGCAHTVDGTAVAPGEGLSSNERGENDKLDPYGFANGQCGPLDEKTIVETVKAAQIYQNFFGALCYWVAADDAGNLIDLLYAYYEGGDVERDRTSADGMGQKTADITINSRKGFTSSGPGSGCGVTVPAGTGSLTWWVQYRKGGDSCAAARQLVEHIVQTVLMRKIFGTLAAVLLLLAAPTGCAHTVDGTAVAPGEGLSSNERGENDKLDPYGFANGQCGPLDEKTIVETVKAAQIYQNFFGALCYWVAADDAGNLIDLLYAYYEGGDVERDRTSADGMGQKTADITINSRKGFTSSGPGSGCGVTVPAGTGSLTWWVQYRKGGDSCAAARQLVEHIVQTVL